Protein AF-A0A9D8BLI8-F1 (afdb_monomer_lite)

Sequence (187 aa):
MSRIFLVGIGPLMDGGARRVTAHAVRAWRFVSALRHAGHDVNLCTFSQNISPHDPMERMVEPRAKDGFAYENLDMRMGNVLGYLSEQCRRLSPDCVIGVGTEPSGWACRMRPTAPVWADLHGWVMAEAQIKAAHDGSDEILSHFWRHERPVLLRADKISVVSTPQRFALLGELGTAGRLNRHNVGYD

pLDDT: mean 90.89, std 11.57, range [46.03, 98.81]

Secondary structure (DSSP, 8-state):
--EEEEEEE---S-SS-S---HHHHHHHHHHHHHHHTT-EEEEEEEESSS-TT-TT--SEEEEEETTEEEEEEETT-TTHHHHHHHHHHHH--SEEEEESHHHHHHHHHT--SS-EEEEE-S-HHHHHHHHHHHHT-THHHHHHHHHHHHHHHH-SEEEESSHHHHHHHHHHHHHTT---TTSTT--

Foldseek 3Di:
DWEEEEEWADDAPAVPDPDDDPGNVQSVVVVVVCVVVPYHYAYEHEYADPDPPPPPPDQWDWGDDPNDIYIYGYPPPPPPLVVVLVVCVVSVTLEYEYGAQQSLLSSLVSVRPHAYEYEHEDDVQVVLVVVCVVVVHNPSNVVSCSRNVSNLVGHPHYHYDDPVVVVVSVVVNVVNVNDDPVQPPPD

Structure (mmCIF, N/CA/C/O backbone):
data_AF-A0A9D8BLI8-F1
#
_entry.id   AF-A0A9D8BLI8-F1
#
loop_
_atom_site.group_PDB
_atom_site.id
_atom_site.type_symbol
_atom_site.label_atom_id
_atom_site.label_alt_id
_atom_site.label_comp_id
_atom_site.label_asym_id
_atom_site.label_entity_id
_atom_site.label_seq_id
_atom_site.pdbx_PDB_ins_code
_atom_site.Cartn_x
_atom_site.Cartn_y
_atom_site.Cartn_z
_atom_site.occupancy
_atom_site.B_iso_or_equiv
_atom_site.auth_seq_id
_atom_site.auth_comp_id
_atom_site.auth_asym_id
_atom_site.auth_atom_id
_atom_site.pdbx_PDB_model_num
ATOM 1 N N . MET A 1 1 ? -19.039 -0.039 10.278 1.00 91.12 1 MET A N 1
ATOM 2 C CA . MET A 1 1 ? -17.851 0.741 10.682 1.00 91.12 1 MET A CA 1
ATOM 3 C C . MET A 1 1 ? -16.723 -0.242 10.935 1.00 91.12 1 MET A C 1
ATOM 5 O O . MET A 1 1 ? -16.961 -1.205 11.651 1.00 91.12 1 MET A O 1
ATOM 9 N N . SER A 1 2 ? -15.556 -0.035 10.325 1.00 97.81 2 SER A N 1
ATOM 10 C CA . SER A 1 2 ? -14.386 -0.927 10.456 1.00 97.81 2 SER A CA 1
ATOM 11 C C . SER A 1 2 ? -13.161 -0.109 10.842 1.00 97.81 2 SER A C 1
ATOM 13 O O . SER A 1 2 ? -13.065 1.047 10.427 1.00 97.81 2 SER A O 1
ATOM 15 N N . ARG A 1 3 ? -12.244 -0.708 11.601 1.00 98.44 3 ARG A N 1
ATOM 16 C CA . ARG A 1 3 ? -10.952 -0.134 11.988 1.00 98.44 3 ARG A CA 1
ATOM 17 C C . ARG A 1 3 ? -9.902 -0.493 10.950 1.00 98.44 3 ARG A C 1
ATOM 19 O O . ARG A 1 3 ? -9.656 -1.668 10.686 1.00 98.44 3 ARG A O 1
ATOM 26 N N . ILE A 1 4 ? -9.277 0.514 10.368 1.00 98.69 4 ILE A N 1
ATOM 27 C CA . ILE A 1 4 ? -8.331 0.363 9.271 1.00 98.69 4 ILE A CA 1
ATOM 28 C C . ILE A 1 4 ? -6.985 0.905 9.717 1.00 98.69 4 ILE A C 1
ATOM 30 O O . ILE A 1 4 ? -6.883 2.056 10.142 1.00 98.69 4 ILE A O 1
ATOM 34 N N . PHE A 1 5 ? -5.947 0.084 9.580 1.00 98.75 5 PHE A N 1
ATOM 35 C CA . PHE A 1 5 ? -4.575 0.543 9.734 1.00 98.75 5 PHE A CA 1
ATOM 36 C C . PHE A 1 5 ? -3.953 0.770 8.357 1.00 98.75 5 PHE A C 1
ATOM 38 O O . PHE A 1 5 ? -3.761 -0.176 7.596 1.00 98.75 5 PHE A O 1
ATOM 45 N N . LEU A 1 6 ? -3.671 2.027 8.023 1.00 98.62 6 LEU A N 1
ATOM 46 C CA . LEU A 1 6 ? -3.109 2.427 6.742 1.00 98.62 6 LEU A CA 1
ATOM 47 C C . LEU A 1 6 ? -1.628 2.784 6.887 1.00 98.62 6 LEU A C 1
ATOM 49 O O . LEU A 1 6 ? -1.235 3.560 7.756 1.00 98.62 6 LEU A O 1
ATOM 53 N N . VAL A 1 7 ? -0.817 2.235 5.991 1.00 98.06 7 VAL A N 1
ATOM 54 C CA . VAL A 1 7 ? 0.623 2.460 5.885 1.00 98.06 7 VAL A CA 1
ATOM 55 C C . VAL A 1 7 ? 0.884 3.091 4.517 1.00 98.06 7 VAL A C 1
ATOM 57 O O . VAL A 1 7 ? 0.526 2.510 3.492 1.00 98.06 7 VAL A O 1
ATOM 60 N N . GLY A 1 8 ? 1.482 4.281 4.468 1.00 95.75 8 GLY A N 1
ATOM 61 C CA . GLY A 1 8 ? 1.689 5.015 3.211 1.00 95.75 8 GLY A CA 1
ATOM 62 C C . GLY A 1 8 ? 2.960 5.859 3.189 1.00 95.75 8 GLY A C 1
ATOM 63 O O . GLY A 1 8 ? 3.733 5.864 4.137 1.00 95.75 8 GLY A O 1
ATOM 64 N N . ILE A 1 9 ? 3.188 6.601 2.109 1.00 91.62 9 ILE A N 1
ATOM 65 C CA . ILE A 1 9 ? 4.279 7.587 2.031 1.00 91.62 9 ILE A CA 1
ATOM 66 C C . ILE A 1 9 ? 3.750 8.967 2.423 1.00 91.62 9 ILE A C 1
ATOM 68 O O . ILE A 1 9 ? 2.599 9.299 2.148 1.00 91.62 9 ILE A O 1
ATOM 72 N N . GLY A 1 10 ? 4.593 9.768 3.065 1.00 86.56 10 GLY A N 1
ATOM 73 C CA . GLY A 1 10 ? 4.288 11.117 3.516 1.00 86.56 10 GLY A CA 1
ATOM 74 C C . GLY A 1 10 ? 5.520 12.035 3.507 1.00 86.56 10 GLY A C 1
ATOM 75 O O . GLY A 1 10 ? 6.502 11.733 2.823 1.00 86.56 10 GLY A O 1
ATOM 76 N N . PRO A 1 11 ? 5.470 13.161 4.246 1.00 81.44 11 PRO A N 1
ATOM 77 C CA . PRO A 1 11 ? 4.271 13.666 4.914 1.00 81.44 11 PRO A CA 1
ATOM 78 C C . PRO A 1 11 ? 3.162 13.985 3.899 1.00 81.44 11 PRO A C 1
ATOM 80 O O . PRO A 1 11 ? 3.402 14.128 2.696 1.00 81.44 11 PRO A O 1
ATOM 83 N N . LEU A 1 12 ? 1.923 14.064 4.378 1.00 85.06 12 LEU A N 1
ATOM 84 C CA . LEU A 1 12 ? 0.800 14.542 3.572 1.00 85.06 12 LEU A CA 1
ATOM 85 C C . LEU A 1 12 ? 0.959 16.046 3.276 1.00 85.06 12 LEU A C 1
ATOM 87 O O . LEU A 1 12 ? 1.830 16.696 3.836 1.00 85.06 12 LEU A O 1
ATOM 91 N N . MET A 1 13 ? 0.117 16.627 2.408 1.00 73.62 13 MET A N 1
ATOM 92 C CA . MET A 1 13 ? 0.107 18.083 2.135 1.00 73.62 13 MET A CA 1
ATOM 93 C C . MET A 1 13 ? -0.394 18.894 3.343 1.00 73.62 13 MET A C 1
ATOM 95 O O . MET A 1 13 ? -1.485 19.459 3.307 1.00 73.62 13 MET A O 1
ATOM 99 N N . ASP A 1 14 ? 0.353 18.898 4.435 1.00 69.56 14 ASP A N 1
ATOM 100 C CA . ASP A 1 14 ? -0.086 19.354 5.748 1.00 69.56 14 ASP A CA 1
ATOM 101 C C . ASP A 1 14 ? 0.584 20.656 6.181 1.00 69.56 14 ASP A C 1
ATOM 103 O O . ASP A 1 14 ? 1.102 20.761 7.283 1.00 69.56 14 ASP A O 1
ATOM 107 N N . GLY A 1 15 ? 0.613 21.661 5.302 1.00 62.22 15 GLY A N 1
ATOM 108 C CA . GLY A 1 15 ? 1.138 23.007 5.586 1.00 62.22 15 GLY A CA 1
ATOM 109 C C . GLY A 1 15 ? 2.654 23.095 5.846 1.00 62.22 15 GLY A C 1
ATOM 110 O O . GLY A 1 15 ? 3.268 24.091 5.480 1.00 62.22 15 GLY A O 1
ATOM 111 N N . GLY A 1 16 ? 3.275 22.056 6.412 1.00 66.50 16 GLY A N 1
ATOM 112 C CA . GLY A 1 16 ? 4.704 21.934 6.694 1.00 66.50 16 GLY A CA 1
ATOM 113 C C . GLY A 1 16 ? 5.461 21.027 5.719 1.00 66.50 16 GLY A C 1
ATOM 114 O O . GLY A 1 16 ? 6.686 20.921 5.805 1.00 66.50 16 GLY A O 1
ATOM 115 N N . ALA A 1 17 ? 4.774 20.359 4.788 1.00 68.25 17 ALA A N 1
ATOM 116 C CA . ALA A 1 17 ? 5.409 19.539 3.760 1.00 68.25 17 ALA A CA 1
ATOM 117 C C . ALA A 1 17 ? 6.107 20.402 2.692 1.00 68.25 17 ALA A C 1
ATOM 119 O O . ALA A 1 17 ? 5.466 21.157 1.965 1.00 68.25 17 ALA A O 1
ATOM 120 N N . ARG A 1 18 ? 7.433 20.257 2.552 1.00 65.56 18 ARG A N 1
ATOM 121 C CA . ARG A 1 18 ? 8.225 20.957 1.516 1.00 65.56 18 ARG A CA 1
ATOM 122 C C . ARG A 1 18 ? 8.142 20.306 0.136 1.00 65.56 18 ARG A C 1
ATOM 124 O O . ARG A 1 18 ? 8.333 20.972 -0.877 1.00 65.56 18 ARG A O 1
ATOM 131 N N . ARG A 1 19 ? 7.909 18.994 0.094 1.00 68.62 19 ARG A N 1
ATOM 132 C CA . ARG A 1 19 ? 7.714 18.214 -1.129 1.00 68.62 19 ARG A CA 1
ATOM 133 C C . ARG A 1 19 ? 6.582 17.239 -0.899 1.00 68.62 19 ARG A C 1
ATOM 135 O O . ARG A 1 19 ? 6.552 16.547 0.111 1.00 68.62 19 ARG A O 1
ATOM 142 N N . VAL A 1 20 ? 5.686 17.187 -1.868 1.00 74.19 20 VAL A N 1
ATOM 143 C CA . VAL A 1 20 ? 4.562 16.265 -1.877 1.00 74.19 20 VAL A CA 1
ATOM 144 C C . VAL A 1 20 ? 4.775 15.338 -3.056 1.00 74.19 20 VAL A C 1
ATOM 146 O O . VAL A 1 20 ? 4.922 15.790 -4.190 1.00 74.19 20 VAL A O 1
ATOM 149 N N . THR A 1 21 ? 4.815 14.041 -2.785 1.00 84.50 21 THR A N 1
ATOM 150 C CA . THR A 1 21 ? 4.948 13.022 -3.825 1.00 84.50 21 THR A CA 1
ATOM 151 C C . THR A 1 21 ? 3.571 12.547 -4.280 1.00 84.50 21 THR A C 1
ATOM 153 O O . THR A 1 21 ? 2.585 12.640 -3.542 1.00 84.50 21 THR A O 1
ATOM 156 N N . ALA A 1 22 ? 3.495 11.973 -5.483 1.00 87.50 22 ALA A N 1
ATOM 157 C CA . ALA A 1 22 ? 2.284 11.287 -5.934 1.00 87.50 22 ALA A CA 1
ATOM 158 C C . ALA A 1 22 ? 1.851 10.189 -4.940 1.00 87.50 22 ALA A C 1
ATOM 160 O O . ALA A 1 22 ? 0.656 10.008 -4.709 1.00 87.50 22 ALA A O 1
ATOM 161 N N . HIS A 1 23 ? 2.817 9.535 -4.282 1.00 89.88 23 HIS A N 1
ATOM 162 C CA . HIS A 1 23 ? 2.572 8.545 -3.234 1.00 89.88 23 HIS A CA 1
ATOM 163 C C . HIS A 1 23 ? 1.831 9.138 -2.024 1.00 89.88 23 HIS A C 1
ATOM 165 O O . HIS A 1 23 ? 0.844 8.561 -1.566 1.00 89.88 23 HIS A O 1
ATOM 171 N N . ALA A 1 24 ? 2.240 10.321 -1.551 1.00 90.69 24 ALA A N 1
ATOM 172 C CA . ALA A 1 24 ? 1.565 11.012 -0.450 1.00 90.69 24 ALA A CA 1
ATOM 173 C C . ALA A 1 24 ? 0.140 11.452 -0.820 1.00 90.69 24 ALA A C 1
ATOM 175 O O . ALA A 1 24 ? -0.795 11.313 -0.027 1.00 90.69 24 ALA A O 1
ATOM 176 N N . VAL A 1 25 ? -0.063 11.923 -2.057 1.00 91.56 25 VAL A N 1
ATOM 177 C CA . VAL A 1 25 ? -1.407 12.246 -2.563 1.00 91.56 25 VAL A CA 1
ATOM 178 C C . VAL A 1 25 ? -2.280 10.992 -2.627 1.00 91.56 25 VAL A C 1
ATOM 180 O O . VA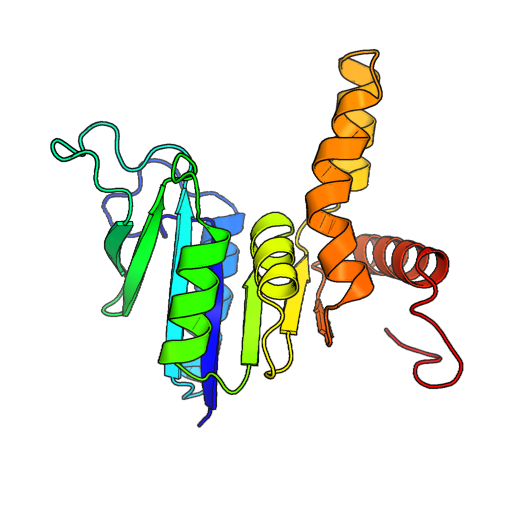L A 1 25 ? -3.434 11.034 -2.200 1.00 91.56 25 VAL A O 1
ATOM 183 N N . ARG A 1 26 ? -1.746 9.868 -3.122 1.00 93.94 26 ARG A N 1
ATOM 184 C CA . ARG A 1 26 ? -2.469 8.592 -3.200 1.00 93.94 26 ARG A CA 1
ATOM 185 C C . ARG A 1 26 ? -2.880 8.097 -1.813 1.00 93.94 26 ARG A C 1
ATOM 187 O O . ARG A 1 26 ? -4.048 7.760 -1.631 1.00 93.94 26 ARG A O 1
ATOM 194 N N . ALA A 1 27 ? -1.978 8.140 -0.830 1.00 95.00 27 ALA A N 1
ATOM 195 C CA . ALA A 1 27 ? -2.288 7.784 0.556 1.00 95.00 27 ALA A CA 1
ATOM 196 C C . ALA A 1 27 ? -3.418 8.655 1.127 1.00 95.00 27 ALA A C 1
ATOM 198 O O . ALA A 1 27 ? -4.381 8.133 1.691 1.00 95.00 27 ALA A O 1
ATOM 199 N N . TRP A 1 28 ? -3.375 9.973 0.891 1.00 95.00 28 TRP A N 1
ATOM 200 C CA . TRP A 1 28 ? -4.454 10.865 1.320 1.00 95.00 28 TRP A CA 1
ATOM 201 C C . TRP A 1 28 ? -5.803 10.544 0.668 1.00 95.00 28 TRP A C 1
ATOM 203 O O . TRP A 1 28 ? -6.839 10.649 1.322 1.00 95.00 28 TRP A O 1
ATOM 213 N N . ARG A 1 29 ? -5.821 10.130 -0.606 1.00 95.12 29 ARG A N 1
ATOM 214 C CA . ARG A 1 29 ? -7.069 9.746 -1.285 1.00 95.12 29 ARG A CA 1
ATOM 215 C C . ARG A 1 29 ? -7.730 8.537 -0.630 1.00 95.12 29 ARG A C 1
ATOM 217 O O . ARG A 1 29 ? -8.944 8.569 -0.449 1.00 95.12 29 ARG A O 1
ATOM 224 N N . PHE A 1 30 ? -6.953 7.535 -0.215 1.00 97.12 30 PHE A N 1
ATOM 225 C CA . PHE A 1 30 ? -7.481 6.411 0.562 1.00 97.12 30 PHE A CA 1
ATOM 226 C C . PHE A 1 30 ? -8.046 6.868 1.905 1.00 97.12 30 PHE A C 1
ATOM 228 O O . PHE A 1 30 ? -9.199 6.577 2.208 1.00 97.12 30 PHE A O 1
ATOM 235 N N . VAL A 1 31 ? -7.272 7.631 2.683 1.00 97.12 31 VAL A N 1
ATOM 236 C CA . VAL A 1 31 ? -7.720 8.137 3.991 1.00 97.12 31 VAL A CA 1
ATOM 237 C C . VAL A 1 31 ? -9.014 8.936 3.858 1.00 97.12 31 VAL A C 1
ATOM 239 O O . VAL A 1 31 ? -9.975 8.682 4.579 1.00 97.12 31 VAL A O 1
ATOM 242 N N . SER A 1 32 ? -9.066 9.871 2.909 1.00 96.38 32 SER A N 1
ATOM 243 C CA . SER A 1 32 ? -10.239 10.711 2.673 1.00 96.38 32 SER A CA 1
ATOM 244 C C . SER A 1 32 ? -11.470 9.884 2.292 1.00 96.38 32 SER A C 1
ATOM 246 O O . SER A 1 32 ? -12.533 10.105 2.869 1.00 96.38 32 SER A O 1
ATOM 248 N N . ALA A 1 33 ? -11.332 8.917 1.379 1.00 97.56 33 ALA A N 1
ATOM 249 C CA . AL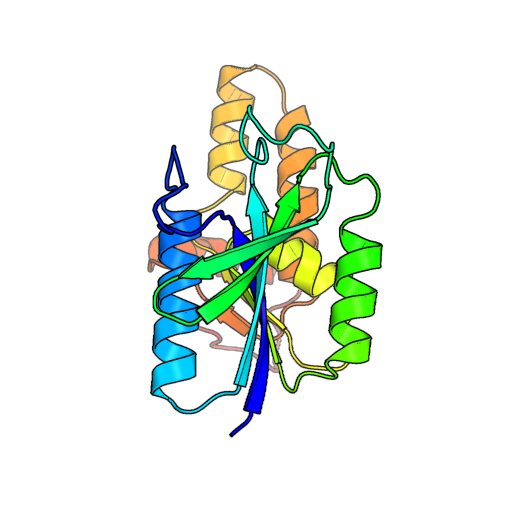A A 1 33 ? -12.443 8.067 0.954 1.00 97.56 33 ALA A CA 1
ATOM 250 C C . ALA A 1 33 ? -12.953 7.165 2.090 1.00 97.56 33 ALA A C 1
ATOM 252 O O . ALA A 1 33 ? -14.157 7.089 2.326 1.00 97.56 33 ALA A O 1
ATOM 253 N N . LEU A 1 34 ? -12.047 6.526 2.834 1.00 98.00 34 LEU A N 1
ATOM 254 C CA . LEU A 1 34 ? -12.397 5.619 3.929 1.00 98.00 34 LEU A CA 1
ATOM 255 C C . LEU A 1 34 ? -13.065 6.354 5.095 1.00 98.00 34 LEU A C 1
ATOM 257 O O . LEU A 1 34 ? -14.062 5.876 5.634 1.00 98.00 34 LEU A O 1
ATOM 261 N N . ARG A 1 35 ? -12.567 7.545 5.448 1.00 97.00 35 ARG A N 1
ATOM 262 C CA . ARG A 1 35 ? -13.206 8.389 6.466 1.00 97.00 35 ARG A CA 1
ATOM 263 C C . ARG A 1 35 ? -14.585 8.861 6.022 1.00 97.00 35 ARG A C 1
ATOM 265 O O . ARG A 1 35 ? -15.514 8.832 6.820 1.00 97.00 35 ARG A O 1
ATOM 272 N N . HIS A 1 36 ? -14.737 9.259 4.757 1.00 97.31 36 HIS A N 1
ATOM 273 C CA . HIS A 1 36 ? -16.037 9.663 4.216 1.00 97.31 36 HIS A CA 1
ATOM 274 C C . HIS A 1 36 ? -17.055 8.511 4.227 1.00 97.31 36 HIS A C 1
ATOM 276 O O . HIS A 1 36 ? -18.232 8.736 4.485 1.00 97.31 36 HIS A O 1
ATOM 282 N N . ALA A 1 37 ? -16.595 7.273 4.033 1.00 98.00 37 ALA A N 1
ATOM 283 C CA . ALA A 1 37 ? -17.410 6.066 4.165 1.00 98.00 37 ALA A CA 1
ATOM 284 C C . ALA A 1 37 ? -17.690 5.644 5.629 1.00 98.00 37 ALA A C 1
ATOM 286 O O . ALA A 1 37 ? -18.356 4.636 5.859 1.00 98.00 37 ALA A O 1
ATOM 287 N N . GLY A 1 38 ? -17.207 6.394 6.628 1.00 97.88 38 GLY A N 1
ATOM 288 C CA . GLY A 1 38 ? -17.477 6.140 8.046 1.00 97.88 38 GLY A CA 1
ATOM 289 C C . GLY A 1 38 ? -16.602 5.055 8.683 1.00 97.88 38 GLY A C 1
ATOM 290 O O . GLY A 1 38 ? -17.021 4.431 9.659 1.00 97.88 38 GLY A O 1
ATOM 291 N N . HIS A 1 39 ? -15.412 4.790 8.137 1.00 98.44 39 HIS A N 1
ATOM 292 C CA . HIS A 1 39 ? -14.420 3.921 8.776 1.00 98.44 39 HIS A CA 1
ATOM 293 C C . HIS A 1 39 ? -13.539 4.696 9.763 1.00 98.44 39 HIS A C 1
ATOM 295 O O . HIS A 1 39 ? -13.265 5.883 9.576 1.00 98.44 39 HIS A O 1
ATOM 301 N N . ASP A 1 40 ? -13.059 3.992 10.786 1.00 98.12 40 ASP A N 1
ATOM 302 C CA . ASP A 1 40 ? -12.034 4.491 11.699 1.00 98.12 40 ASP A CA 1
ATOM 303 C C . ASP A 1 40 ? -10.656 4.194 11.096 1.00 98.12 40 ASP A C 1
ATOM 305 O O . ASP A 1 40 ? -10.330 3.036 10.831 1.00 98.12 40 ASP A O 1
ATOM 309 N N . VAL A 1 41 ? -9.867 5.230 10.813 1.00 98.38 41 VAL A N 1
ATOM 310 C CA . VAL A 1 41 ? -8.615 5.116 10.054 1.00 98.38 41 VAL A CA 1
ATOM 311 C C . VAL A 1 41 ? -7.457 5.603 10.908 1.00 98.38 41 VAL A C 1
ATOM 313 O O . VAL A 1 41 ? -7.420 6.763 11.302 1.00 98.38 41 VAL A O 1
ATOM 316 N N . ASN A 1 42 ? -6.471 4.735 11.110 1.00 98.25 42 ASN A N 1
ATOM 317 C CA . ASN A 1 42 ? -5.181 5.083 11.693 1.00 98.25 42 ASN A CA 1
ATOM 318 C C . ASN A 1 42 ? -4.131 5.086 10.584 1.00 98.25 42 ASN A C 1
ATOM 320 O O . ASN A 1 42 ? -4.087 4.152 9.785 1.00 98.25 42 ASN A O 1
ATOM 324 N N . LEU A 1 43 ? -3.301 6.127 10.522 1.00 97.75 43 LEU A N 1
ATOM 325 C CA . LEU A 1 43 ? -2.309 6.308 9.464 1.00 97.75 43 LEU A CA 1
ATOM 326 C C . LEU A 1 43 ? -0.899 6.423 10.046 1.00 97.75 43 LEU A C 1
ATOM 328 O O . LEU A 1 43 ? -0.633 7.326 10.840 1.00 97.75 43 LEU A O 1
ATOM 332 N N . CYS A 1 44 ? 0.006 5.587 9.541 1.00 96.38 44 CYS A N 1
ATOM 333 C CA . CYS A 1 44 ? 1.444 5.825 9.605 1.00 96.38 44 CYS A CA 1
ATOM 334 C C . CYS A 1 44 ? 1.967 6.135 8.196 1.00 96.38 44 CYS A C 1
ATOM 336 O O . CYS A 1 44 ? 1.788 5.337 7.268 1.00 96.38 44 CYS A O 1
ATOM 338 N N . THR A 1 45 ? 2.632 7.274 8.026 1.00 93.81 45 THR A N 1
ATOM 339 C CA . THR A 1 45 ? 3.357 7.608 6.796 1.00 93.81 45 THR A CA 1
ATOM 340 C C . THR A 1 45 ? 4.862 7.524 6.974 1.00 93.81 45 THR A C 1
ATOM 342 O O . THR A 1 45 ? 5.358 7.566 8.093 1.00 93.81 45 THR A O 1
ATOM 345 N N . PHE A 1 46 ? 5.590 7.457 5.861 1.00 89.19 46 PHE A N 1
ATOM 346 C CA . PHE A 1 46 ? 7.052 7.465 5.835 1.00 89.19 46 PHE A CA 1
ATOM 347 C C . PHE A 1 46 ? 7.571 8.536 4.896 1.00 89.19 46 PHE A C 1
ATOM 349 O O . PHE A 1 46 ? 7.061 8.677 3.784 1.00 89.19 46 PHE A O 1
ATOM 356 N N . SER A 1 47 ? 8.608 9.253 5.314 1.00 83.12 47 SER A N 1
ATOM 357 C CA . SER A 1 47 ? 9.226 10.299 4.504 1.00 83.12 47 SER A CA 1
ATOM 358 C C . SER A 1 47 ? 10.745 10.215 4.524 1.00 83.12 47 SER A C 1
ATOM 360 O O . SER A 1 47 ? 11.342 9.998 5.581 1.00 83.12 47 SER A O 1
ATOM 362 N N . GLN A 1 48 ? 11.375 10.472 3.376 1.00 65.56 48 GLN A N 1
ATOM 363 C CA . GLN A 1 48 ? 12.799 10.795 3.339 1.00 65.56 48 GLN A CA 1
ATOM 364 C C . GLN A 1 48 ? 12.993 12.200 3.906 1.00 65.56 48 GLN A C 1
ATOM 366 O O . GLN A 1 48 ? 12.468 13.164 3.349 1.00 65.56 48 GLN A O 1
ATOM 371 N N . ASN A 1 49 ? 13.758 12.291 4.996 1.00 55.44 49 ASN A N 1
ATOM 372 C CA . ASN A 1 49 ? 13.953 13.489 5.808 1.00 55.44 49 ASN A CA 1
ATOM 373 C C . ASN A 1 49 ? 12.640 13.977 6.439 1.00 55.44 49 ASN A C 1
ATOM 375 O O . ASN A 1 49 ? 11.943 14.824 5.871 1.00 55.44 49 ASN A O 1
ATOM 379 N N . ILE A 1 50 ? 12.347 13.512 7.663 1.00 56.28 50 ILE A N 1
ATOM 380 C CA . ILE A 1 50 ? 11.588 14.361 8.592 1.00 56.28 50 ILE A CA 1
ATOM 381 C C . ILE A 1 50 ? 12.290 15.720 8.565 1.00 56.28 50 ILE A C 1
ATOM 383 O O . ILE A 1 50 ? 13.515 15.758 8.615 1.00 56.28 50 ILE A O 1
ATOM 387 N N . SER A 1 51 ? 11.520 16.783 8.322 1.00 47.06 51 SER A N 1
ATOM 388 C CA . SER A 1 51 ? 11.947 18.175 8.119 1.00 47.06 51 SER A CA 1
ATOM 389 C C . SER A 1 51 ? 13.409 18.484 8.513 1.00 47.06 51 SER A C 1
ATOM 391 O O . SER A 1 51 ? 13.791 18.197 9.645 1.00 47.06 51 SER A O 1
ATOM 393 N N . PRO A 1 52 ? 14.218 19.183 7.686 1.00 46.44 52 PRO A N 1
ATOM 394 C CA . PRO A 1 52 ? 15.599 19.560 8.041 1.00 46.44 52 PRO A CA 1
ATOM 395 C C . PRO A 1 52 ? 15.725 20.448 9.300 1.00 46.44 52 PRO A C 1
ATOM 397 O O . PRO A 1 52 ? 16.829 20.826 9.676 1.00 46.44 52 PRO A O 1
ATOM 400 N N . HIS A 1 53 ? 14.603 20.793 9.936 1.00 46.41 53 HIS A N 1
ATOM 401 C CA . HIS A 1 53 ? 14.517 21.508 11.201 1.00 46.41 53 HIS A CA 1
ATOM 402 C C . HIS A 1 53 ? 13.917 20.687 12.342 1.00 46.41 53 HIS A C 1
ATOM 404 O O . HIS A 1 53 ? 13.466 21.311 13.292 1.00 46.41 53 HIS A O 1
ATOM 410 N N . ASP A 1 54 ? 13.874 19.350 12.298 1.00 51.41 54 ASP A N 1
ATOM 411 C CA . ASP A 1 54 ? 13.600 18.615 13.536 1.00 51.41 54 ASP A CA 1
ATOM 412 C C . ASP A 1 54 ? 14.810 18.763 14.478 1.00 51.41 54 ASP A C 1
ATOM 414 O O . ASP A 1 54 ? 15.836 18.115 14.256 1.00 51.41 54 ASP A O 1
ATOM 418 N N . PRO A 1 55 ? 14.740 19.616 15.518 1.00 46.03 55 PRO A N 1
ATOM 419 C CA . PRO A 1 55 ? 15.857 19.850 16.423 1.00 46.03 55 PRO A CA 1
ATOM 420 C C . PRO A 1 55 ? 16.035 18.672 17.393 1.00 46.03 55 PRO A C 1
ATOM 422 O O . PRO A 1 55 ? 16.932 18.707 18.229 1.00 46.03 55 PRO A O 1
ATOM 425 N N . MET A 1 56 ? 15.143 17.672 17.339 1.00 53.06 56 MET A N 1
ATOM 426 C CA . MET A 1 56 ? 14.991 16.635 18.353 1.00 53.06 56 MET A CA 1
ATOM 427 C C . MET A 1 56 ? 15.264 15.210 17.855 1.00 53.06 56 MET A C 1
ATOM 429 O O . MET A 1 56 ? 15.051 14.281 18.631 1.00 53.06 56 MET A O 1
ATOM 433 N N . GLU A 1 57 ? 15.705 15.016 16.605 1.00 62.06 57 GLU A N 1
ATOM 434 C CA . GLU A 1 57 ? 15.948 13.681 16.019 1.00 62.06 57 GLU A CA 1
ATOM 435 C C . GLU A 1 57 ? 14.770 12.703 16.222 1.00 62.06 57 GLU A C 1
ATOM 437 O O . GLU A 1 57 ? 14.956 11.495 16.408 1.00 62.06 57 GLU A O 1
ATOM 442 N N . ARG A 1 58 ? 13.525 13.197 16.231 1.00 68.88 58 ARG A N 1
ATOM 443 C CA . ARG A 1 58 ? 12.371 12.348 16.518 1.00 68.88 58 ARG A CA 1
ATOM 444 C C . ARG A 1 58 ? 12.149 11.426 15.334 1.00 68.88 58 ARG A C 1
ATOM 446 O O . ARG A 1 58 ? 11.873 11.865 14.231 1.00 68.88 58 ARG A O 1
ATOM 453 N N . MET A 1 59 ? 12.209 10.121 15.572 1.00 82.25 59 MET A N 1
ATOM 454 C CA . MET A 1 59 ? 11.941 9.118 14.533 1.00 82.25 59 MET A CA 1
ATOM 455 C C . MET A 1 59 ? 10.445 8.966 14.213 1.00 82.25 59 MET A C 1
ATOM 457 O O . MET A 1 59 ? 10.096 8.364 13.199 1.00 82.25 59 MET A O 1
ATOM 461 N N . VAL A 1 60 ? 9.574 9.506 15.073 1.00 87.56 60 VAL A N 1
ATOM 462 C CA . VAL A 1 60 ? 8.118 9.560 14.902 1.00 87.56 60 VAL A CA 1
ATOM 463 C C . VAL A 1 60 ? 7.651 10.984 15.179 1.00 87.56 60 VAL A C 1
ATOM 465 O O . VAL A 1 60 ? 7.839 11.506 16.279 1.00 87.56 60 VAL A O 1
ATOM 468 N N . GLU A 1 61 ? 7.015 11.598 14.193 1.00 86.88 61 GLU A N 1
ATOM 469 C CA . GLU A 1 61 ? 6.486 12.953 14.262 1.00 86.88 61 GLU A CA 1
ATOM 470 C C . GLU A 1 61 ? 4.952 12.919 14.163 1.00 86.88 61 GLU A C 1
ATOM 472 O O . GLU A 1 61 ? 4.410 12.512 13.130 1.00 86.88 61 GLU A O 1
ATOM 477 N N . PRO A 1 62 ? 4.221 13.352 15.204 1.00 89.50 62 PRO A N 1
ATOM 478 C CA . PRO A 1 62 ? 2.783 13.560 15.109 1.00 89.50 62 PRO A CA 1
ATOM 479 C C . PRO A 1 62 ? 2.478 14.696 14.132 1.00 89.50 62 PRO A C 1
ATOM 481 O O . PRO A 1 62 ? 3.044 15.785 14.238 1.00 89.50 62 PRO A O 1
ATOM 484 N N . ARG A 1 63 ? 1.554 14.463 13.204 1.00 89.31 63 ARG A N 1
ATOM 485 C CA . ARG A 1 63 ? 1.133 15.428 12.188 1.00 89.31 63 ARG A CA 1
ATOM 486 C C . ARG A 1 63 ? -0.385 15.479 12.071 1.00 89.31 63 ARG A C 1
ATOM 488 O O . ARG A 1 63 ? -1.089 14.593 12.554 1.00 89.31 63 ARG A O 1
ATOM 495 N N . ALA A 1 64 ? -0.902 16.529 11.434 1.00 90.81 64 ALA A N 1
ATOM 496 C CA . ALA A 1 64 ? -2.333 16.671 11.206 1.00 90.81 64 ALA A CA 1
ATOM 497 C C . ALA A 1 64 ? -2.644 17.326 9.858 1.00 90.81 64 ALA A C 1
ATOM 499 O O . ALA A 1 64 ? -2.041 18.332 9.499 1.00 90.81 64 ALA A O 1
ATOM 500 N N . LYS A 1 65 ? -3.635 16.792 9.138 1.00 89.81 65 LYS A N 1
ATOM 501 C CA . LYS A 1 65 ? -4.156 17.372 7.892 1.00 89.81 65 LYS A CA 1
ATOM 502 C C . LYS A 1 65 ? -5.678 17.372 7.910 1.00 89.81 65 LYS A C 1
ATOM 504 O O . LYS A 1 65 ? -6.276 16.325 8.114 1.00 89.81 65 LYS A O 1
ATOM 509 N N . ASP A 1 66 ? -6.314 18.518 7.674 1.00 89.69 66 ASP A N 1
ATOM 510 C CA . ASP A 1 66 ? -7.783 18.651 7.648 1.00 89.69 66 ASP A CA 1
ATOM 511 C C . ASP A 1 66 ? -8.459 18.029 8.893 1.00 89.69 66 ASP A C 1
ATOM 513 O O . ASP A 1 66 ? -9.412 17.251 8.801 1.00 89.69 66 ASP A O 1
ATOM 517 N N . GLY A 1 67 ? -7.892 18.300 10.077 1.00 89.06 67 GLY A N 1
ATOM 518 C CA . GLY A 1 67 ? -8.356 17.745 11.356 1.00 89.06 67 GLY A CA 1
ATOM 519 C C . GLY A 1 67 ? -8.106 16.240 11.545 1.00 89.06 67 GLY A C 1
ATOM 520 O O . GLY A 1 67 ? -8.587 15.664 12.516 1.00 89.06 67 GLY A O 1
ATOM 521 N N . PHE A 1 68 ? -7.379 15.584 10.637 1.00 93.69 68 PHE A N 1
ATOM 522 C CA . PHE A 1 68 ? -6.964 14.187 10.753 1.00 93.69 68 PHE A CA 1
ATOM 523 C C . PHE A 1 68 ? -5.551 14.084 11.316 1.00 93.69 68 PHE A C 1
ATOM 525 O O . PHE A 1 68 ? -4.604 14.493 10.643 1.00 93.69 68 PHE A O 1
ATOM 532 N N . ALA A 1 69 ? -5.411 13.523 12.515 1.00 94.12 69 ALA A N 1
ATOM 533 C CA . ALA A 1 69 ? -4.112 13.233 13.109 1.00 94.12 69 ALA A CA 1
ATOM 534 C C . ALA A 1 69 ? -3.507 11.950 12.521 1.00 94.12 69 ALA A C 1
ATOM 536 O O . ALA A 1 69 ? -4.222 10.984 12.256 1.00 94.12 69 ALA A O 1
ATOM 537 N N . TYR A 1 70 ? -2.191 11.942 12.333 1.00 94.44 70 TYR A N 1
ATOM 538 C CA . TYR A 1 70 ? -1.439 10.784 11.861 1.00 94.44 70 TYR A CA 1
ATOM 539 C C . TYR A 1 70 ? 0.018 10.834 12.332 1.00 94.44 70 TYR A C 1
ATOM 541 O O . TYR A 1 70 ? 0.501 11.874 12.777 1.00 94.44 70 TYR A O 1
ATOM 549 N N . GLU A 1 71 ? 0.725 9.712 12.229 1.00 93.12 71 GLU A N 1
ATOM 550 C CA . GLU A 1 71 ? 2.149 9.628 12.565 1.00 93.12 71 GLU A CA 1
ATOM 551 C C . GLU A 1 71 ? 2.985 9.604 11.283 1.00 93.12 71 GLU A C 1
ATOM 553 O O . GLU A 1 71 ? 2.727 8.801 10.387 1.00 93.12 71 GLU A O 1
ATOM 558 N N . ASN A 1 72 ? 4.001 10.462 11.192 1.00 90.25 72 ASN A N 1
ATOM 559 C CA . ASN A 1 72 ? 4.991 10.436 10.121 1.00 90.25 72 ASN A CA 1
ATOM 560 C C . ASN A 1 72 ? 6.326 9.912 10.657 1.00 90.25 72 ASN A C 1
ATOM 562 O O . ASN A 1 72 ? 6.885 10.461 11.604 1.00 90.25 72 ASN A O 1
ATOM 566 N N . LEU A 1 73 ? 6.830 8.842 10.057 1.00 89.81 73 LEU A N 1
ATOM 567 C CA . LEU A 1 73 ? 8.042 8.153 10.468 1.00 89.81 73 LEU A CA 1
ATOM 568 C C . LEU A 1 73 ? 9.220 8.537 9.575 1.00 89.81 73 LEU A C 1
ATOM 570 O O . LEU A 1 73 ? 9.089 8.676 8.353 1.00 89.81 73 LEU A O 1
ATOM 574 N N . ASP A 1 74 ? 10.397 8.636 10.188 1.00 84.94 74 ASP A N 1
ATOM 575 C CA . ASP A 1 74 ? 11.643 8.808 9.450 1.00 84.94 74 ASP A CA 1
ATOM 576 C C . ASP A 1 74 ? 12.077 7.471 8.863 1.00 84.94 74 ASP A C 1
ATOM 578 O O . ASP A 1 74 ? 12.148 6.460 9.567 1.00 84.94 74 ASP A O 1
ATOM 582 N N . MET A 1 75 ? 12.451 7.466 7.588 1.00 80.44 75 MET A N 1
ATOM 583 C CA . MET A 1 75 ? 13.021 6.276 6.956 1.00 80.44 75 MET A CA 1
ATOM 584 C C . MET A 1 75 ? 14.367 5.843 7.562 1.00 80.44 75 MET A C 1
ATOM 586 O O . MET A 1 75 ? 14.766 4.696 7.382 1.00 80.44 75 MET A O 1
ATOM 590 N N . ARG A 1 76 ? 15.053 6.715 8.315 1.00 81.00 76 ARG A N 1
ATOM 591 C CA . ARG A 1 76 ? 16.259 6.380 9.094 1.00 81.00 76 ARG A CA 1
ATOM 592 C C . ARG A 1 76 ? 15.966 5.511 10.319 1.00 81.00 76 ARG A C 1
ATOM 594 O O . ARG A 1 76 ? 16.902 4.997 10.929 1.00 81.00 76 ARG A O 1
ATOM 601 N N . MET A 1 77 ? 14.699 5.322 10.694 1.00 81.25 77 MET A N 1
ATOM 602 C CA . MET A 1 77 ? 14.337 4.455 11.810 1.00 81.25 77 MET A CA 1
ATOM 603 C C . MET A 1 77 ? 14.789 3.009 11.534 1.00 81.25 77 MET A C 1
ATOM 605 O O . MET A 1 77 ? 14.233 2.310 10.692 1.00 81.25 77 MET A O 1
ATOM 609 N N . GLY A 1 78 ? 15.760 2.512 12.304 1.00 80.12 78 GLY A N 1
ATOM 610 C CA . GLY A 1 78 ? 16.328 1.172 12.096 1.00 80.12 78 GLY A CA 1
ATOM 611 C C . GLY A 1 78 ? 15.349 0.003 12.291 1.00 80.12 78 GLY A C 1
ATOM 612 O O . GLY A 1 78 ? 15.613 -1.097 11.813 1.00 80.12 78 GLY A O 1
ATOM 613 N N . ASN A 1 79 ? 14.210 0.217 12.965 1.00 88.06 79 ASN A N 1
ATOM 614 C CA . ASN A 1 79 ? 13.213 -0.824 13.252 1.00 88.06 79 ASN A CA 1
ATOM 615 C C . ASN A 1 79 ? 11.769 -0.422 12.886 1.00 88.06 79 ASN A C 1
ATOM 617 O O . ASN A 1 79 ? 10.834 -0.647 13.660 1.00 88.06 79 ASN A O 1
ATOM 621 N N . VAL A 1 80 ? 11.568 0.139 11.688 1.00 90.19 80 VAL A N 1
ATOM 622 C CA . VAL A 1 80 ? 10.226 0.470 11.158 1.00 90.19 80 VAL A CA 1
ATOM 623 C C . VAL A 1 80 ? 9.249 -0.704 11.271 1.00 90.19 80 VAL A C 1
ATOM 625 O O . VAL A 1 80 ? 8.118 -0.537 11.722 1.00 90.19 80 VAL A O 1
ATOM 628 N N . LEU A 1 81 ? 9.676 -1.912 10.888 1.00 93.62 81 LEU A N 1
ATOM 629 C CA . LEU A 1 81 ? 8.790 -3.076 10.881 1.00 93.62 81 LEU A CA 1
ATOM 630 C C . LEU A 1 81 ? 8.325 -3.460 12.292 1.00 93.62 81 LEU A C 1
ATOM 632 O O . LEU A 1 81 ? 7.156 -3.801 12.471 1.00 93.62 81 LEU A O 1
ATOM 636 N N . GLY A 1 82 ? 9.216 -3.406 13.287 1.00 95.12 82 GLY A N 1
ATOM 637 C CA . GLY A 1 82 ? 8.863 -3.680 14.678 1.00 95.12 82 GLY A CA 1
ATOM 638 C C . GLY A 1 82 ? 7.864 -2.664 15.220 1.00 95.12 82 GLY A C 1
ATOM 639 O O . GLY A 1 82 ? 6.866 -3.062 15.821 1.00 95.12 82 GLY A O 1
ATOM 640 N N . TYR A 1 83 ? 8.081 -1.379 14.925 1.00 95.12 83 TYR A N 1
ATOM 641 C CA . TYR A 1 83 ? 7.147 -0.316 15.283 1.00 95.12 83 TYR A CA 1
ATOM 642 C C . TYR A 1 83 ? 5.769 -0.545 14.652 1.00 95.12 83 TYR A C 1
ATOM 644 O O . TYR A 1 83 ? 4.781 -0.658 15.372 1.00 95.12 83 TYR A O 1
ATOM 652 N N . LEU A 1 84 ? 5.698 -0.706 13.327 1.00 96.56 84 LEU A N 1
ATOM 653 C CA . LEU A 1 84 ? 4.438 -0.947 12.620 1.00 96.56 84 LEU A CA 1
ATOM 654 C C . LEU A 1 84 ? 3.712 -2.195 13.143 1.00 96.56 84 LEU A C 1
ATOM 656 O O . LEU A 1 84 ? 2.496 -2.176 13.320 1.00 96.56 84 LEU A O 1
ATOM 660 N N . SER A 1 85 ? 4.450 -3.266 13.448 1.00 97.56 85 SER A N 1
ATOM 661 C CA . SER A 1 85 ? 3.864 -4.498 13.992 1.00 97.56 85 SER A CA 1
ATOM 662 C C . SER A 1 85 ? 3.232 -4.278 15.370 1.00 97.56 85 SER A C 1
ATOM 664 O O . SER A 1 85 ? 2.181 -4.848 15.660 1.00 97.56 85 SER A O 1
ATOM 666 N N . GLU A 1 86 ? 3.845 -3.448 16.217 1.00 97.00 86 GLU A N 1
ATOM 667 C CA . GLU A 1 86 ? 3.286 -3.070 17.519 1.00 97.00 86 GLU A CA 1
ATOM 668 C C . GLU A 1 86 ? 2.040 -2.193 17.369 1.00 97.00 86 GLU A C 1
ATOM 670 O O . GLU A 1 86 ? 1.023 -2.454 18.010 1.00 97.00 86 GLU A O 1
ATOM 675 N N . GLN A 1 87 ? 2.079 -1.215 16.458 1.00 96.88 87 GLN A N 1
ATOM 676 C CA . GLN A 1 87 ? 0.915 -0.399 16.103 1.00 96.88 87 GLN A CA 1
ATOM 677 C C . GLN A 1 87 ? -0.248 -1.282 15.642 1.00 96.88 87 GLN A C 1
ATOM 679 O O . GLN A 1 87 ? -1.355 -1.183 16.164 1.00 96.88 87 GLN A O 1
ATOM 684 N N . CYS A 1 88 ? 0.018 -2.216 14.727 1.00 98.19 88 CYS A N 1
ATOM 685 C CA . CYS A 1 88 ? -0.986 -3.138 14.216 1.00 98.19 88 CYS A CA 1
ATOM 686 C C . CYS A 1 88 ? -1.599 -4.003 15.328 1.00 98.19 88 CYS A C 1
ATOM 688 O O . CYS A 1 88 ? -2.815 -4.184 15.353 1.00 98.19 88 CYS A O 1
ATOM 690 N N . ARG A 1 89 ? -0.794 -4.523 16.266 1.00 97.88 89 ARG A N 1
ATOM 691 C CA . ARG A 1 89 ? -1.309 -5.291 17.414 1.00 97.88 89 ARG A CA 1
ATOM 692 C C . ARG A 1 89 ? -2.180 -4.437 18.327 1.00 97.88 89 ARG A C 1
ATOM 694 O O . ARG A 1 89 ? -3.269 -4.868 18.693 1.00 97.88 89 ARG A O 1
ATOM 701 N N . ARG A 1 90 ? -1.712 -3.235 18.669 1.00 97.62 90 ARG A N 1
ATOM 702 C CA . ARG A 1 90 ? -2.414 -2.317 19.572 1.00 97.62 90 ARG A CA 1
ATOM 703 C C . ARG A 1 90 ? -3.753 -1.867 18.998 1.00 97.62 90 ARG A C 1
ATOM 705 O O . ARG A 1 90 ? -4.749 -1.839 19.712 1.00 97.62 90 ARG A O 1
ATOM 712 N N . LEU A 1 91 ? -3.772 -1.524 17.712 1.00 97.38 91 LEU A N 1
ATOM 713 C CA . LEU A 1 91 ? -4.978 -1.087 17.012 1.00 97.38 91 LEU A CA 1
ATOM 714 C C . LEU A 1 91 ? -5.963 -2.239 16.791 1.00 97.38 91 LEU A C 1
ATOM 716 O O . LEU A 1 91 ? -7.172 -2.006 16.786 1.00 97.38 91 LEU A O 1
ATOM 720 N N . SER A 1 92 ? -5.451 -3.467 16.628 1.00 97.56 92 SER A N 1
ATOM 721 C CA . SER A 1 92 ? -6.230 -4.664 16.296 1.00 97.56 92 SER A CA 1
ATOM 722 C C . SER A 1 92 ? -7.199 -4.389 15.129 1.00 97.56 92 SER A C 1
ATOM 724 O O . SER A 1 92 ? -8.417 -4.444 15.315 1.00 97.56 92 SER A O 1
ATOM 726 N N . PRO A 1 93 ? -6.687 -3.973 13.951 1.00 98.50 93 PRO A N 1
ATOM 727 C CA . PRO A 1 93 ? -7.522 -3.498 12.857 1.00 98.50 93 PRO A CA 1
ATOM 728 C C . PRO A 1 93 ? -8.305 -4.644 12.212 1.00 98.50 93 PRO A C 1
ATOM 730 O O . PRO A 1 93 ? -7.874 -5.794 12.226 1.00 98.50 93 PRO A O 1
ATOM 733 N N . ASP A 1 94 ? -9.415 -4.308 11.565 1.00 98.69 94 ASP A N 1
ATOM 734 C CA . ASP A 1 94 ? -10.183 -5.245 10.741 1.00 98.69 94 ASP A CA 1
ATOM 735 C C . ASP A 1 94 ? -9.549 -5.416 9.347 1.00 98.69 94 ASP A C 1
ATOM 737 O O . ASP A 1 94 ? -9.832 -6.381 8.641 1.00 98.69 94 ASP A O 1
ATOM 741 N N . CYS A 1 95 ? -8.694 -4.473 8.933 1.00 98.50 95 CYS A N 1
ATOM 742 C CA . CYS A 1 95 ? -7.958 -4.500 7.670 1.00 98.50 95 CYS A CA 1
ATOM 743 C C . CYS A 1 95 ? -6.675 -3.661 7.763 1.00 98.50 95 CYS A C 1
ATOM 745 O O . CYS A 1 95 ? -6.669 -2.582 8.367 1.00 98.50 95 CYS A O 1
ATOM 747 N N . VAL A 1 96 ? -5.602 -4.131 7.124 1.00 98.81 96 VAL A N 1
ATOM 748 C CA . VAL A 1 96 ? -4.375 -3.352 6.918 1.00 98.81 96 VAL A CA 1
ATOM 749 C C . VAL A 1 96 ? -4.270 -2.956 5.451 1.00 98.81 96 VAL A C 1
ATOM 751 O O . VAL A 1 96 ? -4.353 -3.811 4.572 1.00 98.81 96 VAL A O 1
ATOM 754 N N . ILE A 1 97 ? -4.045 -1.672 5.181 1.00 98.75 97 ILE A N 1
ATOM 755 C CA . ILE A 1 97 ? -3.879 -1.153 3.822 1.00 98.75 97 ILE A CA 1
ATOM 756 C C . ILE A 1 97 ? -2.465 -0.608 3.657 1.00 98.75 97 ILE A C 1
ATOM 758 O O . ILE A 1 97 ? -2.057 0.293 4.383 1.00 98.75 97 ILE A O 1
ATOM 762 N N . GLY A 1 98 ? -1.724 -1.128 2.685 1.00 98.44 98 GLY A N 1
ATOM 763 C CA . GLY A 1 98 ? -0.477 -0.528 2.225 1.00 98.44 98 GLY A CA 1
ATOM 764 C C . GLY A 1 98 ? -0.709 0.295 0.965 1.00 98.44 98 GLY A C 1
ATOM 765 O O . GLY A 1 98 ? -1.365 -0.178 0.043 1.00 98.44 98 GLY A O 1
ATOM 766 N N . VAL A 1 99 ? -0.174 1.515 0.906 1.00 97.56 99 VAL A N 1
ATOM 767 C CA . VAL A 1 99 ? -0.303 2.396 -0.264 1.00 97.56 99 VAL A CA 1
ATOM 768 C C . VAL A 1 99 ? 1.072 2.701 -0.849 1.00 97.56 99 VAL A C 1
ATOM 770 O O . VAL A 1 99 ? 1.839 3.486 -0.296 1.00 97.56 99 VAL A O 1
ATOM 773 N N . GLY A 1 100 ? 1.366 2.094 -1.997 1.00 95.56 100 GLY A N 1
ATOM 774 C CA . GLY A 1 100 ? 2.687 2.046 -2.627 1.00 95.56 100 GLY A CA 1
ATOM 775 C C . GLY A 1 100 ? 3.414 0.737 -2.320 1.00 95.56 100 GLY A C 1
ATOM 776 O O . GLY A 1 100 ? 3.081 0.048 -1.355 1.00 95.56 100 GLY A O 1
ATOM 777 N N . THR A 1 101 ? 4.410 0.384 -3.134 1.00 95.56 101 THR A N 1
ATOM 778 C CA . THR A 1 101 ? 5.103 -0.913 -3.038 1.00 95.56 101 THR A CA 1
ATOM 779 C C . THR A 1 101 ? 5.793 -1.111 -1.695 1.00 95.56 101 THR A C 1
ATOM 781 O O . THR A 1 101 ? 5.574 -2.130 -1.049 1.00 95.56 101 THR A O 1
ATOM 784 N N . GLU A 1 102 ? 6.596 -0.151 -1.233 1.00 93.38 102 GLU A N 1
ATOM 785 C CA . GLU A 1 102 ? 7.320 -0.297 0.033 1.00 93.38 102 GLU A CA 1
ATOM 786 C C . GLU A 1 102 ? 6.376 -0.352 1.256 1.00 93.38 102 GLU A C 1
ATOM 788 O O . GLU A 1 102 ? 6.462 -1.332 2.006 1.00 93.38 102 GLU A O 1
ATOM 793 N N . PRO A 1 103 ? 5.405 0.573 1.427 1.00 95.75 103 PRO A N 1
ATOM 794 C CA . PRO A 1 103 ? 4.396 0.459 2.481 1.00 95.75 103 PRO A CA 1
ATOM 795 C C . PRO A 1 103 ? 3.574 -0.832 2.423 1.00 95.75 103 PRO A C 1
ATOM 797 O O . PRO A 1 103 ? 3.317 -1.444 3.459 1.00 95.75 103 PRO A O 1
ATOM 800 N N . SER A 1 104 ? 3.212 -1.296 1.223 1.00 97.88 104 SER A N 1
ATOM 801 C CA . SER A 1 104 ? 2.533 -2.587 1.031 1.00 97.88 104 SER A CA 1
ATOM 802 C C . SER A 1 104 ? 3.414 -3.771 1.418 1.00 97.88 104 SER A C 1
ATOM 804 O O . SER A 1 104 ? 2.941 -4.725 2.042 1.00 97.88 104 SER A O 1
ATOM 806 N N . GLY A 1 105 ? 4.707 -3.699 1.107 1.00 97.06 105 GLY A N 1
ATOM 807 C CA . GLY A 1 105 ? 5.703 -4.674 1.525 1.00 97.06 105 GLY A CA 1
ATOM 808 C C . GLY A 1 105 ? 5.813 -4.751 3.046 1.00 97.06 105 GLY A C 1
ATOM 809 O O . GLY A 1 105 ? 5.810 -5.851 3.605 1.00 97.06 105 GLY A O 1
ATOM 810 N N . TRP A 1 106 ? 5.843 -3.611 3.745 1.00 96.75 106 TRP A N 1
ATOM 811 C CA . TRP A 1 106 ? 5.800 -3.583 5.211 1.00 96.75 106 TRP A CA 1
ATOM 812 C C . TRP A 1 106 ? 4.483 -4.122 5.765 1.00 96.75 106 TRP A C 1
ATOM 814 O O . TRP A 1 106 ? 4.526 -4.976 6.650 1.00 96.75 106 TRP A O 1
ATOM 824 N N . ALA A 1 107 ? 3.338 -3.714 5.207 1.00 98.06 107 ALA A N 1
ATOM 825 C CA . ALA A 1 107 ? 2.020 -4.216 5.598 1.00 98.06 107 ALA A CA 1
ATOM 826 C C . ALA A 1 107 ? 1.942 -5.749 5.544 1.00 98.06 107 ALA A C 1
ATOM 828 O O . ALA A 1 107 ? 1.491 -6.396 6.488 1.00 98.06 107 ALA A O 1
ATOM 829 N N . CYS A 1 108 ? 2.486 -6.342 4.482 1.00 98.38 108 CYS A N 1
ATOM 830 C CA . CYS A 1 108 ? 2.582 -7.790 4.335 1.00 98.38 108 CYS A CA 1
ATOM 831 C C . CYS A 1 108 ? 3.572 -8.427 5.325 1.00 98.38 108 CYS A C 1
ATOM 833 O O . CYS A 1 108 ? 3.299 -9.485 5.897 1.00 98.38 108 CYS A O 1
ATOM 835 N N . ARG A 1 109 ? 4.730 -7.794 5.550 1.00 97.69 109 ARG A N 1
ATOM 836 C CA . ARG A 1 109 ? 5.786 -8.306 6.442 1.00 97.69 109 ARG A CA 1
ATOM 837 C C . ARG A 1 109 ? 5.426 -8.241 7.922 1.00 97.69 109 ARG A C 1
ATOM 839 O O . ARG A 1 109 ? 5.970 -9.043 8.675 1.00 97.69 109 ARG A O 1
ATOM 846 N N . MET A 1 110 ? 4.507 -7.360 8.327 1.00 96.94 110 MET A N 1
ATOM 847 C CA . MET A 1 110 ? 3.946 -7.356 9.686 1.00 96.94 110 MET A CA 1
ATOM 848 C C . MET A 1 110 ? 3.243 -8.674 10.029 1.00 96.94 110 MET A C 1
ATOM 850 O O . MET A 1 110 ? 3.105 -9.002 11.204 1.00 96.94 110 MET A O 1
ATOM 854 N N . ARG A 1 111 ? 2.802 -9.430 9.007 1.00 95.56 111 ARG A N 1
ATOM 855 C CA . ARG A 1 111 ? 2.000 -10.654 9.143 1.00 95.56 111 ARG A CA 1
ATOM 856 C C . ARG A 1 111 ? 0.794 -10.454 10.076 1.00 95.56 111 ARG A C 1
ATOM 858 O O . ARG A 1 111 ? 0.639 -11.215 11.032 1.00 95.56 111 ARG A O 1
ATOM 865 N N . PRO A 1 112 ? -0.060 -9.447 9.812 1.00 96.56 112 PRO A N 1
ATOM 866 C CA . PRO A 1 112 ? -1.268 -9.268 10.600 1.00 96.56 112 PRO A CA 1
ATOM 867 C C . PRO A 1 112 ? -2.184 -10.487 10.441 1.00 96.56 112 PRO A C 1
ATOM 869 O O . PRO A 1 112 ? -2.147 -11.188 9.422 1.00 96.56 112 PRO A O 1
ATOM 872 N N . THR A 1 113 ? -3.013 -10.724 11.455 1.00 96.31 113 THR A N 1
ATOM 873 C CA . THR A 1 113 ? -4.136 -11.669 11.377 1.00 96.31 113 THR A CA 1
ATOM 874 C C . THR A 1 113 ? -5.256 -11.124 10.493 1.00 96.31 113 THR A C 1
ATOM 876 O O . THR A 1 113 ? -5.936 -11.896 9.824 1.00 96.31 113 THR A O 1
ATOM 879 N N . ALA A 1 114 ? -5.416 -9.799 10.464 1.00 98.00 114 ALA A N 1
ATOM 880 C CA . ALA A 1 114 ? -6.322 -9.096 9.568 1.00 98.00 114 ALA A CA 1
ATOM 881 C C . ALA A 1 114 ? -5.897 -9.243 8.091 1.00 98.00 114 ALA A C 1
ATOM 883 O O . ALA A 1 114 ? -4.699 -9.384 7.807 1.00 98.00 114 ALA A O 1
ATOM 884 N N . PRO A 1 115 ? -6.850 -9.180 7.144 1.00 98.44 115 PRO A N 1
ATOM 885 C CA . PRO A 1 115 ? -6.540 -9.152 5.722 1.00 98.44 115 PRO A CA 1
ATOM 886 C C . PRO A 1 115 ? -5.691 -7.929 5.352 1.00 98.44 115 PRO A C 1
ATOM 888 O O . PRO A 1 115 ? -5.845 -6.843 5.920 1.00 98.44 115 PRO A O 1
ATOM 891 N N . VAL A 1 116 ? -4.808 -8.113 4.370 1.00 98.75 116 VAL A N 1
ATOM 892 C CA . VAL A 1 116 ? -3.936 -7.066 3.830 1.00 98.75 116 VAL A CA 1
ATOM 893 C C . VAL A 1 116 ? -4.378 -6.686 2.422 1.00 98.75 116 VAL A C 1
ATOM 895 O O . VAL A 1 116 ? -4.359 -7.514 1.509 1.00 98.75 116 VAL A O 1
ATOM 898 N N . TRP A 1 117 ? -4.705 -5.411 2.224 1.00 98.62 117 TRP A N 1
ATOM 899 C CA . TRP A 1 117 ? -4.894 -4.815 0.905 1.00 98.62 117 TRP A CA 1
ATOM 900 C C . TRP A 1 117 ? -3.658 -3.991 0.522 1.00 98.62 117 TRP A C 1
ATOM 902 O O . TRP A 1 117 ? -3.306 -3.026 1.194 1.00 98.62 117 TRP A O 1
ATOM 912 N N . ALA A 1 118 ? -2.993 -4.367 -0.567 1.00 98.44 118 ALA A N 1
ATOM 913 C CA . ALA A 1 118 ? -1.900 -3.602 -1.158 1.00 98.44 118 ALA A CA 1
ATOM 914 C C . ALA A 1 118 ? -2.374 -2.761 -2.355 1.00 98.44 118 ALA A C 1
ATOM 916 O O . ALA A 1 118 ? -2.948 -3.296 -3.300 1.00 98.44 118 ALA A O 1
ATOM 917 N N . ASP A 1 119 ? -2.099 -1.460 -2.353 1.00 97.94 119 ASP A N 1
ATOM 918 C CA . ASP A 1 119 ? -2.287 -0.578 -3.507 1.00 97.94 119 ASP A CA 1
ATOM 919 C C . ASP A 1 119 ? -0.939 -0.305 -4.175 1.00 97.94 119 ASP A C 1
ATOM 921 O O . ASP A 1 119 ? -0.097 0.421 -3.644 1.00 97.94 119 ASP A O 1
ATOM 925 N N . LEU A 1 120 ? -0.731 -0.879 -5.357 1.00 96.50 120 LEU A N 1
ATOM 926 C CA . LEU A 1 120 ? 0.474 -0.691 -6.154 1.00 96.50 120 LEU A CA 1
ATOM 927 C C . LEU A 1 120 ? 0.210 0.388 -7.204 1.00 96.50 120 LEU A C 1
ATOM 929 O O . LEU A 1 120 ? -0.559 0.190 -8.140 1.00 96.50 120 LEU A O 1
ATOM 933 N N . HIS A 1 121 ? 0.867 1.536 -7.090 1.00 92.25 121 HIS A N 1
ATOM 934 C CA . HIS A 1 121 ? 0.772 2.611 -8.076 1.00 92.25 121 HIS A CA 1
ATOM 935 C C . HIS A 1 121 ? 2.151 2.881 -8.678 1.00 92.25 121 HIS A C 1
ATOM 937 O O . HIS A 1 121 ? 2.988 3.556 -8.083 1.00 92.25 121 HIS A O 1
ATOM 943 N N . GLY A 1 122 ? 2.374 2.309 -9.860 1.00 90.00 122 GLY A N 1
ATOM 944 C CA . GLY A 1 122 ? 3.691 2.196 -10.485 1.00 90.00 122 GLY A CA 1
ATOM 945 C C . GLY A 1 122 ? 4.167 0.743 -10.517 1.00 90.00 122 GLY A C 1
ATOM 946 O O . GLY A 1 122 ? 3.717 -0.089 -9.730 1.00 90.00 122 GLY A O 1
ATOM 947 N N . TRP A 1 123 ? 5.054 0.430 -11.456 1.00 93.38 123 TRP A N 1
ATOM 948 C CA . TRP A 1 123 ? 5.618 -0.908 -11.604 1.00 93.38 123 TRP A CA 1
ATOM 949 C C . TRP A 1 123 ? 7.100 -0.871 -11.254 1.00 93.38 123 TRP A C 1
ATOM 951 O O . TRP A 1 123 ? 7.931 -0.428 -12.049 1.00 93.38 123 TRP A O 1
ATOM 961 N N . VAL A 1 124 ? 7.419 -1.292 -10.030 1.00 93.62 124 VAL A N 1
ATOM 962 C CA . VAL A 1 124 ? 8.767 -1.111 -9.485 1.00 93.62 124 VAL A CA 1
ATOM 963 C C . VAL A 1 124 ? 9.802 -1.985 -10.177 1.00 93.62 124 VAL A C 1
ATOM 965 O O . VAL A 1 124 ? 10.949 -1.568 -10.278 1.00 93.62 124 VAL A O 1
ATOM 968 N N . MET A 1 125 ? 9.420 -3.147 -10.716 1.00 95.69 125 MET A N 1
ATOM 969 C CA . MET A 1 125 ? 10.360 -3.981 -11.468 1.00 95.69 125 MET A CA 1
ATOM 970 C C . MET A 1 125 ? 10.719 -3.377 -12.824 1.00 95.69 125 MET A C 1
ATOM 972 O O . MET A 1 125 ? 11.875 -3.469 -13.227 1.00 95.69 125 MET A O 1
ATOM 976 N N . ALA A 1 126 ? 9.792 -2.682 -13.492 1.00 95.31 126 ALA A N 1
ATOM 977 C CA . ALA A 1 126 ? 10.138 -1.913 -14.687 1.00 95.31 126 ALA A CA 1
ATOM 978 C C . ALA A 1 126 ? 11.056 -0.729 -14.361 1.00 95.31 126 ALA A C 1
ATOM 980 O O . ALA A 1 126 ? 12.026 -0.494 -15.077 1.00 95.31 126 ALA A O 1
ATOM 981 N N . GLU A 1 127 ? 10.802 -0.010 -13.262 1.00 95.06 127 GLU A N 1
ATOM 982 C CA . GLU A 1 127 ? 11.716 1.041 -12.797 1.00 95.06 127 GLU A CA 1
ATOM 983 C C . GLU A 1 127 ? 13.110 0.473 -12.490 1.00 95.06 127 GLU A C 1
ATOM 985 O O . GLU A 1 127 ? 14.121 1.034 -12.916 1.00 95.06 127 GLU A O 1
ATOM 990 N N . ALA A 1 128 ? 13.162 -0.665 -11.796 1.00 96.12 128 ALA A N 1
ATOM 991 C CA . ALA A 1 128 ? 14.398 -1.352 -11.456 1.00 96.12 128 ALA A CA 1
ATOM 992 C C . ALA A 1 128 ? 15.177 -1.774 -12.707 1.00 96.12 128 ALA A C 1
ATOM 994 O O . ALA A 1 128 ? 16.386 -1.582 -12.749 1.00 96.12 128 ALA A O 1
ATOM 995 N N . GLN A 1 129 ? 14.500 -2.290 -13.736 1.00 97.38 129 GLN A N 1
ATOM 996 C CA . GLN A 1 129 ? 15.134 -2.688 -14.993 1.00 97.38 129 GLN A CA 1
ATOM 997 C C . GLN A 1 129 ? 15.756 -1.494 -15.728 1.00 97.38 129 GLN A C 1
ATOM 999 O O . GLN A 1 129 ? 16.878 -1.591 -16.221 1.00 97.38 129 GLN A O 1
ATOM 1004 N N . ILE A 1 130 ? 15.056 -0.357 -15.789 1.00 97.75 130 ILE A N 1
ATOM 1005 C CA . ILE A 1 130 ? 15.597 0.856 -16.418 1.00 97.75 130 ILE A CA 1
ATOM 1006 C C . ILE A 1 130 ? 16.806 1.385 -15.638 1.00 97.75 130 ILE A C 1
ATOM 1008 O O . ILE A 1 130 ? 17.801 1.771 -16.249 1.00 97.75 130 ILE A O 1
ATOM 1012 N N . LYS A 1 131 ? 16.757 1.351 -14.300 1.00 97.38 131 LYS A N 1
ATOM 1013 C CA . LYS A 1 131 ? 17.904 1.700 -13.447 1.00 97.38 131 LYS A CA 1
ATOM 1014 C C . LYS A 1 131 ? 19.080 0.750 -13.657 1.00 97.38 131 LYS A C 1
ATOM 1016 O O . LYS A 1 131 ? 20.192 1.216 -13.850 1.00 97.38 131 LYS A O 1
ATOM 1021 N N . ALA A 1 132 ? 18.829 -0.556 -13.709 1.00 97.75 132 ALA A N 1
ATOM 1022 C CA . ALA A 1 132 ? 19.865 -1.555 -13.946 1.00 97.75 132 ALA A CA 1
ATOM 1023 C C . ALA A 1 132 ? 20.570 -1.345 -15.293 1.00 97.75 132 ALA A C 1
ATOM 1025 O O . ALA A 1 132 ? 21.796 -1.385 -15.369 1.00 97.75 132 ALA A O 1
ATOM 1026 N N . ALA A 1 133 ? 19.801 -1.045 -16.346 1.00 98.19 133 ALA A N 1
ATOM 1027 C CA . ALA A 1 133 ? 20.344 -0.731 -17.663 1.00 98.19 133 ALA A CA 1
ATOM 1028 C C . ALA A 1 133 ? 21.185 0.557 -17.664 1.00 98.19 133 ALA A C 1
ATOM 1030 O O . ALA A 1 133 ? 22.228 0.602 -18.311 1.00 98.19 133 ALA A O 1
ATOM 1031 N N . HIS A 1 134 ? 20.743 1.592 -16.943 1.00 97.81 134 HIS A N 1
ATOM 1032 C CA . HIS A 1 134 ? 21.482 2.847 -16.801 1.00 97.81 134 HIS A CA 1
ATOM 1033 C C . HIS A 1 134 ? 22.789 2.665 -16.013 1.00 97.81 134 HIS A C 1
ATOM 1035 O O . HIS A 1 134 ? 23.830 3.179 -16.416 1.00 97.81 134 HIS A O 1
ATOM 1041 N N . ASP A 1 135 ? 22.737 1.917 -14.913 1.00 96.19 135 ASP A N 1
ATOM 1042 C CA . ASP A 1 135 ? 23.862 1.733 -13.993 1.00 96.19 135 ASP A CA 1
ATOM 1043 C C . ASP A 1 135 ? 24.819 0.613 -14.445 1.00 96.19 135 ASP A C 1
ATOM 1045 O O . ASP A 1 135 ? 25.894 0.444 -13.870 1.00 96.19 135 ASP A O 1
ATOM 1049 N N . GLY A 1 136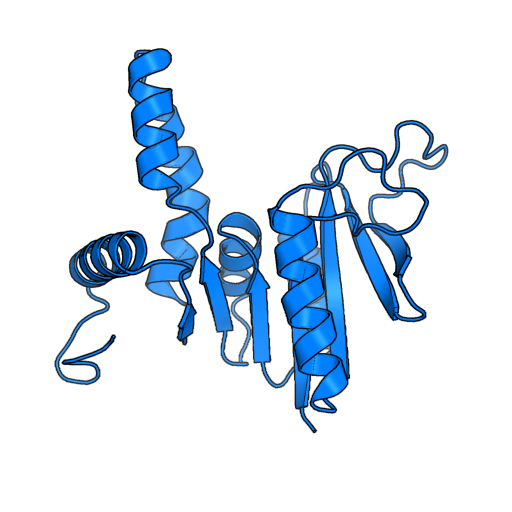 ? 24.440 -0.165 -15.466 1.00 97.62 136 GLY A N 1
ATOM 1050 C CA . GLY A 1 136 ? 25.200 -1.323 -15.943 1.00 97.62 136 GLY A CA 1
ATOM 1051 C C . GLY A 1 136 ? 25.284 -2.460 -14.917 1.00 97.62 136 GLY A C 1
ATOM 1052 O O . GLY A 1 136 ? 26.253 -3.218 -14.928 1.00 97.62 136 GLY A O 1
ATOM 1053 N N . SER A 1 137 ? 24.308 -2.558 -14.008 1.00 96.88 137 SER A N 1
ATOM 1054 C CA . SER A 1 137 ? 24.315 -3.496 -12.880 1.00 96.88 137 SER A CA 1
ATOM 1055 C C . SER A 1 137 ? 22.905 -3.922 -12.468 1.00 96.88 137 SER A C 1
ATOM 1057 O O . SER A 1 137 ? 22.036 -3.091 -12.218 1.00 96.88 137 SER A O 1
ATOM 1059 N N . ASP A 1 138 ? 22.701 -5.228 -12.294 1.00 97.44 138 ASP A N 1
ATOM 1060 C CA . ASP A 1 138 ? 21.418 -5.810 -11.875 1.00 97.44 138 ASP A CA 1
ATOM 1061 C C . ASP A 1 138 ? 21.191 -5.788 -10.352 1.00 97.44 138 ASP A C 1
ATOM 1063 O O . ASP A 1 138 ? 20.144 -6.226 -9.866 1.00 97.44 138 ASP A O 1
ATOM 1067 N N . GLU A 1 139 ? 22.137 -5.274 -9.559 1.00 94.94 139 GLU A N 1
ATOM 1068 C CA . GLU A 1 139 ? 22.043 -5.276 -8.090 1.00 94.94 139 GLU A CA 1
ATOM 1069 C C . GLU A 1 139 ? 20.754 -4.612 -7.578 1.00 94.94 139 GLU A C 1
ATOM 1071 O O . GLU A 1 139 ? 20.124 -5.092 -6.623 1.00 94.94 139 GLU A O 1
ATOM 1076 N N . ILE A 1 140 ? 20.310 -3.553 -8.263 1.00 94.94 140 ILE A N 1
ATOM 1077 C CA . ILE A 1 140 ? 19.103 -2.794 -7.929 1.00 94.94 140 ILE A CA 1
ATOM 1078 C C . ILE A 1 140 ? 17.817 -3.628 -8.056 1.00 94.94 140 ILE A C 1
ATOM 1080 O O . ILE A 1 140 ? 16.858 -3.390 -7.316 1.00 94.94 140 ILE A O 1
ATOM 1084 N N . LEU A 1 141 ? 17.794 -4.659 -8.912 1.00 96.19 141 LEU A N 1
ATOM 1085 C CA . LEU A 1 141 ? 16.638 -5.551 -9.063 1.00 96.19 141 LEU A CA 1
ATOM 1086 C C . LEU A 1 141 ? 16.322 -6.258 -7.742 1.00 96.19 141 LEU A C 1
ATOM 1088 O O . LEU A 1 141 ? 15.166 -6.344 -7.325 1.00 96.19 141 LEU A O 1
ATOM 1092 N N . SER A 1 142 ? 17.363 -6.717 -7.040 1.00 94.81 142 SER A N 1
ATOM 1093 C CA . SER A 1 142 ? 17.222 -7.413 -5.758 1.00 94.81 142 SER A CA 1
ATOM 1094 C C . SER A 1 142 ? 16.651 -6.511 -4.658 1.00 94.81 142 SER A C 1
ATOM 1096 O O . SER A 1 142 ? 15.914 -6.983 -3.785 1.00 94.81 142 SER A O 1
ATOM 1098 N N . HIS A 1 143 ? 16.969 -5.214 -4.711 1.00 91.88 143 HIS A N 1
ATOM 1099 C CA . HIS A 1 143 ? 16.448 -4.212 -3.793 1.00 91.88 143 HIS A CA 1
ATOM 1100 C C . HIS A 1 143 ? 14.938 -4.057 -3.985 1.00 91.88 143 HIS A C 1
ATOM 1102 O O . HIS A 1 143 ? 14.186 -4.330 -3.051 1.00 91.88 143 HIS A O 1
ATOM 1108 N N . PHE A 1 144 ? 14.476 -3.731 -5.195 1.00 94.38 144 PHE A N 1
ATOM 1109 C CA . PHE A 1 144 ? 13.045 -3.555 -5.469 1.00 94.38 144 PHE A CA 1
ATOM 1110 C C . PHE A 1 144 ? 12.235 -4.834 -5.235 1.00 94.38 144 PHE A C 1
ATOM 1112 O O . PHE A 1 144 ? 11.187 -4.796 -4.581 1.00 94.38 144 PHE A O 1
ATOM 1119 N N . TRP A 1 145 ? 12.767 -5.989 -5.646 1.00 94.62 145 TRP A N 1
ATOM 1120 C CA . TRP A 1 145 ? 12.102 -7.273 -5.435 1.00 94.62 145 TRP A CA 1
ATOM 1121 C C . TRP A 1 145 ? 11.887 -7.597 -3.953 1.00 94.62 145 TRP A C 1
ATOM 1123 O O . TRP A 1 145 ? 10.884 -8.205 -3.581 1.00 94.62 145 TRP A O 1
ATOM 1133 N N . ARG A 1 146 ? 12.779 -7.143 -3.062 1.00 92.88 146 ARG A N 1
ATOM 1134 C CA . ARG A 1 146 ? 12.625 -7.312 -1.608 1.00 92.88 146 ARG A CA 1
ATOM 1135 C C . ARG A 1 146 ? 11.382 -6.607 -1.056 1.00 92.88 146 ARG A C 1
ATOM 1137 O O . ARG A 1 146 ? 10.834 -7.068 -0.052 1.00 92.88 146 ARG A O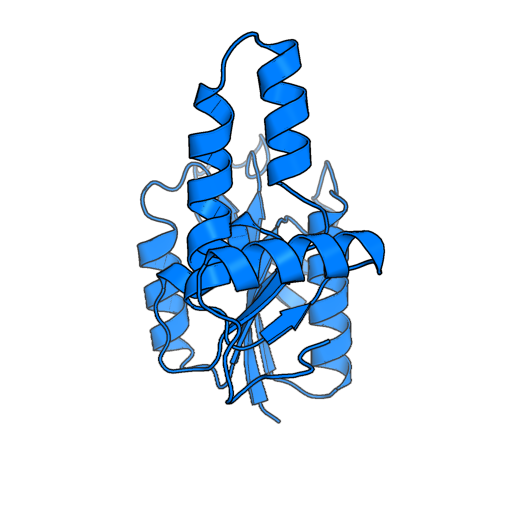 1
ATOM 1144 N N . HIS A 1 147 ? 10.949 -5.519 -1.689 1.00 91.88 147 HIS A N 1
ATOM 1145 C CA . HIS A 1 147 ? 9.764 -4.761 -1.289 1.00 91.88 147 HIS A CA 1
ATOM 1146 C C . HIS A 1 147 ? 8.481 -5.319 -1.917 1.00 91.88 147 HIS A C 1
ATOM 1148 O O . HIS A 1 147 ? 7.475 -5.431 -1.218 1.00 91.88 147 HIS A O 1
ATOM 1154 N N . GLU A 1 148 ? 8.516 -5.732 -3.187 1.00 96.44 148 GLU A N 1
ATOM 1155 C CA . GLU A 1 148 ? 7.325 -6.224 -3.897 1.00 96.44 148 GLU A CA 1
ATOM 1156 C C . GLU A 1 148 ? 7.009 -7.699 -3.625 1.00 96.44 148 GLU A C 1
ATOM 1158 O O . GLU A 1 148 ? 5.848 -8.062 -3.437 1.00 96.44 148 GLU A O 1
ATOM 1163 N N . ARG A 1 149 ? 8.021 -8.566 -3.497 1.00 97.12 149 ARG A N 1
ATOM 1164 C CA . ARG A 1 149 ? 7.816 -10.006 -3.268 1.00 97.12 149 ARG A CA 1
ATOM 1165 C C . ARG A 1 149 ? 6.907 -10.316 -2.066 1.00 97.12 149 ARG A C 1
ATOM 1167 O O . ARG A 1 149 ? 6.056 -11.196 -2.196 1.00 97.12 149 ARG A O 1
ATOM 1174 N N . PRO A 1 150 ? 7.023 -9.648 -0.899 1.00 97.75 150 PRO A N 1
ATOM 1175 C CA . PRO A 1 150 ? 6.075 -9.844 0.196 1.00 97.75 150 PRO A CA 1
ATOM 1176 C C . PRO A 1 150 ? 4.624 -9.542 -0.187 1.00 97.75 150 PRO A C 1
ATOM 1178 O O . PRO A 1 150 ? 3.735 -10.247 0.282 1.00 97.75 150 PRO A O 1
ATOM 1181 N N . VAL A 1 151 ? 4.387 -8.543 -1.044 1.00 98.06 151 VAL A N 1
ATOM 1182 C CA . VAL A 1 151 ? 3.048 -8.196 -1.539 1.00 98.06 151 VAL A CA 1
ATOM 1183 C C . VAL A 1 151 ? 2.478 -9.348 -2.345 1.00 98.06 151 VAL A C 1
ATOM 1185 O O . VAL A 1 151 ? 1.425 -9.875 -1.989 1.00 98.06 151 VAL A O 1
ATOM 1188 N N . LEU A 1 152 ? 3.222 -9.805 -3.35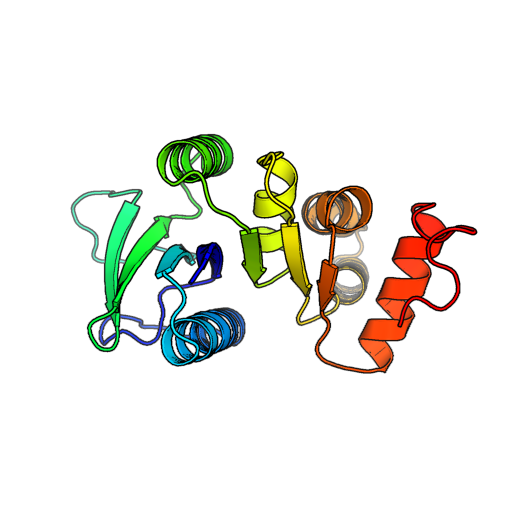5 1.00 97.19 152 LEU A N 1
ATOM 1189 C CA . LEU A 1 152 ? 2.817 -10.929 -4.197 1.00 97.19 152 LEU A CA 1
ATOM 1190 C C . LEU A 1 152 ? 2.522 -12.173 -3.354 1.00 97.19 152 LEU A C 1
ATOM 1192 O O . LEU A 1 152 ? 1.534 -12.860 -3.578 1.00 97.19 152 LEU A O 1
ATOM 1196 N N . LEU A 1 153 ? 3.344 -12.450 -2.340 1.00 96.81 153 LEU A N 1
ATOM 1197 C CA . LEU A 1 153 ? 3.217 -13.665 -1.540 1.00 96.81 153 LEU A CA 1
ATOM 1198 C C . LEU A 1 153 ? 2.167 -13.599 -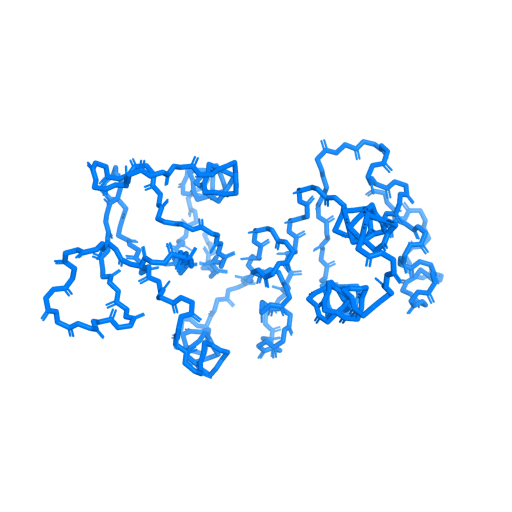0.432 1.00 96.81 153 LEU A C 1
ATOM 1200 O O . LEU A 1 153 ? 1.653 -14.657 -0.071 1.00 96.81 153 LEU A O 1
ATOM 1204 N N . ARG A 1 154 ? 1.804 -12.420 0.092 1.00 96.38 154 ARG A N 1
ATOM 1205 C CA . ARG A 1 154 ? 0.942 -12.317 1.288 1.00 96.38 154 ARG A CA 1
ATOM 1206 C C . ARG A 1 154 ? -0.320 -11.481 1.123 1.00 96.38 154 ARG A C 1
ATOM 1208 O O . ARG A 1 154 ? -1.264 -11.768 1.853 1.00 96.38 154 ARG A O 1
ATOM 1215 N N . ALA A 1 155 ? -0.367 -10.497 0.228 1.00 97.88 155 ALA A N 1
ATOM 1216 C CA . ALA A 1 155 ? -1.538 -9.628 0.123 1.00 97.88 155 ALA A CA 1
ATOM 1217 C C . ALA A 1 155 ? -2.801 -10.438 -0.209 1.00 97.88 155 ALA A C 1
ATOM 1219 O O . ALA A 1 155 ? -2.751 -11.374 -1.012 1.00 97.88 155 ALA A O 1
ATOM 1220 N N . ASP A 1 156 ? -3.915 -10.080 0.420 1.00 97.00 156 ASP A N 1
ATOM 1221 C CA . ASP A 1 156 ? -5.224 -10.709 0.227 1.00 97.00 156 ASP A CA 1
ATOM 1222 C C . ASP A 1 156 ? -5.997 -10.019 -0.908 1.00 97.00 156 ASP A C 1
ATOM 1224 O O . ASP A 1 156 ? -6.705 -10.669 -1.676 1.00 97.00 156 ASP A O 1
ATOM 1228 N N . LYS A 1 157 ? -5.792 -8.706 -1.076 1.00 96.56 157 LYS A N 1
ATOM 1229 C CA . LYS A 1 157 ? -6.248 -7.934 -2.237 1.00 96.56 157 LYS A CA 1
ATOM 1230 C C . LYS A 1 157 ? -5.119 -7.050 -2.750 1.00 96.56 157 LYS A C 1
ATOM 1232 O O . LYS A 1 157 ? -4.364 -6.485 -1.961 1.00 96.56 157 LYS A O 1
ATOM 1237 N N . ILE A 1 158 ? -5.029 -6.906 -4.069 1.00 97.56 158 ILE A N 1
ATOM 1238 C CA . ILE A 1 158 ? -4.097 -5.975 -4.708 1.00 97.56 158 ILE A CA 1
ATOM 1239 C C . ILE A 1 158 ? -4.881 -5.067 -5.656 1.00 97.56 158 ILE A C 1
ATOM 1241 O O . ILE A 1 158 ? -5.671 -5.568 -6.460 1.00 97.56 158 ILE A O 1
ATOM 1245 N N . SER A 1 159 ? -4.685 -3.753 -5.549 1.00 96.62 159 SER A N 1
ATOM 1246 C CA . SER A 1 159 ? -5.163 -2.762 -6.519 1.00 96.62 159 SER A CA 1
ATOM 1247 C C . SER A 1 159 ? -3.999 -2.163 -7.298 1.00 96.62 159 SER A C 1
ATOM 1249 O O . SER A 1 159 ? -2.894 -2.019 -6.781 1.00 96.62 159 SER A O 1
ATOM 1251 N N . VAL A 1 160 ? -4.273 -1.808 -8.549 1.00 96.62 160 VAL A N 1
ATOM 1252 C CA . VAL A 1 160 ? -3.347 -1.142 -9.472 1.00 96.62 160 VAL A CA 1
ATOM 1253 C C . VAL A 1 160 ? -4.027 0.069 -10.099 1.00 96.62 160 VAL A C 1
ATOM 1255 O O . VAL A 1 160 ? -5.248 0.214 -10.009 1.00 96.62 160 VAL A O 1
ATOM 1258 N N . VAL A 1 161 ? -3.260 0.955 -10.735 1.00 94.81 161 VAL A N 1
ATOM 1259 C CA . VAL A 1 161 ? -3.790 2.223 -11.273 1.00 94.81 161 VAL A CA 1
ATOM 1260 C C . VAL A 1 161 ? -4.026 2.215 -12.782 1.00 94.81 161 VAL A C 1
ATOM 1262 O O . VAL A 1 161 ? -4.463 3.222 -13.332 1.00 94.81 161 VAL A O 1
ATOM 1265 N N . SER A 1 162 ? -3.742 1.108 -13.473 1.00 95.12 162 SER A N 1
ATOM 1266 C CA . SER A 1 162 ? -3.967 1.001 -14.918 1.00 95.12 162 SER A CA 1
ATOM 1267 C C . SER A 1 162 ? -4.079 -0.447 -15.398 1.00 95.12 162 SER A C 1
ATOM 1269 O O . SER A 1 162 ? -3.548 -1.365 -14.771 1.00 95.12 162 SER A O 1
ATOM 1271 N N . THR A 1 163 ? -4.720 -0.647 -16.551 1.00 95.81 163 THR A N 1
ATOM 1272 C CA . THR A 1 163 ? -4.830 -1.960 -17.204 1.00 95.81 163 THR A CA 1
ATOM 1273 C C . THR A 1 163 ? -3.471 -2.562 -17.598 1.00 95.81 163 THR A C 1
ATOM 1275 O O . THR A 1 163 ? -3.272 -3.748 -17.343 1.00 95.81 163 THR A O 1
ATOM 1278 N N . PRO A 1 164 ? -2.492 -1.811 -18.150 1.00 95.75 164 PRO A N 1
ATOM 1279 C CA . PRO A 1 164 ? -1.165 -2.372 -18.418 1.00 95.75 164 PRO A CA 1
ATOM 1280 C C . PRO A 1 164 ? -0.472 -2.887 -17.152 1.00 95.75 164 PRO A C 1
ATOM 1282 O O . PRO A 1 164 ? 0.039 -4.004 -17.135 1.00 95.75 164 PRO A O 1
ATOM 1285 N N . GLN A 1 165 ? -0.522 -2.112 -16.063 1.00 95.94 165 GLN A N 1
ATOM 1286 C CA . GLN A 1 165 ? 0.036 -2.533 -14.777 1.00 95.94 165 GLN A CA 1
ATOM 1287 C C . GLN A 1 165 ? -0.696 -3.760 -14.217 1.00 95.94 165 GLN A C 1
ATOM 1289 O O . GLN A 1 165 ? -0.067 -4.639 -13.637 1.00 95.94 165 GLN A O 1
ATOM 1294 N N . ARG A 1 166 ? -2.015 -3.852 -14.420 1.00 96.06 166 ARG A N 1
ATOM 1295 C CA . ARG A 1 166 ? -2.799 -5.035 -14.051 1.00 96.06 166 ARG A CA 1
ATOM 1296 C C . ARG A 1 166 ? -2.269 -6.294 -14.722 1.00 96.06 166 ARG A C 1
ATOM 1298 O O . ARG A 1 166 ? -2.065 -7.292 -14.043 1.00 96.06 166 ARG A O 1
ATOM 1305 N N . PHE A 1 167 ? -2.009 -6.251 -16.027 1.00 96.06 167 PHE A N 1
ATOM 1306 C CA . PHE A 1 167 ? -1.465 -7.410 -16.734 1.00 96.06 167 PHE A CA 1
ATOM 1307 C C . PHE A 1 167 ? -0.051 -7.774 -16.272 1.00 96.06 167 PHE A C 1
ATOM 1309 O O . PHE A 1 167 ? 0.234 -8.960 -16.117 1.00 96.06 167 PHE A O 1
ATOM 1316 N N . ALA A 1 168 ? 0.799 -6.783 -15.981 1.00 96.06 168 ALA A N 1
ATOM 1317 C CA . ALA A 1 168 ? 2.112 -7.033 -15.384 1.00 96.06 168 ALA A CA 1
ATOM 1318 C C . ALA A 1 168 ? 1.984 -7.765 -14.034 1.00 96.06 168 ALA A C 1
ATOM 1320 O O . ALA A 1 168 ? 2.567 -8.834 -13.855 1.00 96.06 168 ALA A O 1
ATOM 1321 N N . LEU A 1 169 ? 1.125 -7.263 -13.140 1.00 96.56 169 LEU A N 1
ATOM 1322 C CA . LEU A 1 169 ? 0.853 -7.883 -11.843 1.00 96.56 169 LEU A CA 1
ATOM 1323 C C . LEU A 1 169 ? 0.304 -9.312 -11.982 1.00 96.56 169 LEU A C 1
ATOM 1325 O O . LEU A 1 169 ? 0.687 -10.195 -11.220 1.00 96.56 169 LEU A O 1
ATOM 1329 N N . LEU A 1 170 ? -0.591 -9.571 -12.940 1.00 96.12 170 LEU A N 1
ATOM 1330 C CA . LEU A 1 170 ? -1.107 -10.924 -13.180 1.00 96.12 170 LEU A CA 1
ATOM 1331 C C . LEU A 1 170 ? 0.011 -11.888 -13.600 1.00 96.12 170 LEU A C 1
ATOM 1333 O O . LEU A 1 170 ? 0.048 -13.021 -13.117 1.00 96.12 170 LEU A O 1
ATOM 1337 N N . GLY A 1 171 ? 0.950 -11.437 -14.436 1.00 95.31 171 GLY A N 1
ATOM 1338 C CA . GLY A 1 171 ? 2.146 -12.208 -14.783 1.00 95.31 171 GLY A CA 1
ATOM 1339 C C . GLY A 1 171 ? 3.028 -12.506 -13.566 1.00 95.31 171 GLY A C 1
ATOM 1340 O O . GLY A 1 171 ? 3.458 -13.646 -13.367 1.00 95.31 171 GLY A O 1
ATOM 1341 N N . GLU A 1 172 ? 3.243 -11.512 -12.704 1.00 96.31 172 GLU A N 1
ATOM 1342 C CA . GLU A 1 172 ? 4.010 -11.662 -11.462 1.00 96.31 172 GLU A CA 1
ATOM 1343 C C . GLU A 1 172 ? 3.333 -12.622 -10.474 1.00 96.31 172 GLU A C 1
ATOM 1345 O O . GLU A 1 172 ? 3.986 -13.508 -9.922 1.00 96.31 172 GLU A O 1
ATOM 1350 N N . LEU A 1 173 ? 2.013 -12.511 -10.291 1.00 96.62 173 LEU A N 1
ATOM 1351 C CA . LEU A 1 173 ? 1.227 -13.419 -9.454 1.00 96.62 173 LEU A CA 1
ATOM 1352 C C . LEU A 1 173 ? 1.238 -14.849 -10.004 1.00 96.62 173 LEU A C 1
ATOM 1354 O O . LEU A 1 173 ? 1.371 -15.798 -9.227 1.00 96.62 173 LEU A O 1
ATOM 1358 N N . GLY A 1 174 ? 1.128 -15.018 -11.325 1.00 95.31 174 GLY A N 1
ATOM 1359 C CA . GLY A 1 174 ? 1.257 -16.319 -11.980 1.00 95.31 174 GLY A CA 1
ATOM 1360 C C . GLY A 1 174 ? 2.625 -16.947 -11.714 1.00 95.31 174 GLY A C 1
ATOM 1361 O O . GLY A 1 174 ? 2.707 -18.089 -11.264 1.00 95.31 174 GLY A O 1
ATOM 1362 N N . THR A 1 175 ? 3.694 -16.166 -11.881 1.00 95.06 175 THR A N 1
ATOM 1363 C CA . THR A 1 175 ? 5.079 -16.600 -11.628 1.00 95.06 175 THR A CA 1
ATOM 1364 C C . THR A 1 175 ? 5.324 -16.926 -10.151 1.00 95.06 175 THR A C 1
ATOM 1366 O O . THR A 1 175 ? 6.048 -17.864 -9.826 1.00 95.06 175 THR A O 1
ATOM 1369 N N . ALA A 1 176 ? 4.680 -16.199 -9.234 1.00 95.31 176 ALA A N 1
ATOM 1370 C CA . ALA A 1 176 ? 4.744 -16.451 -7.796 1.00 95.31 176 ALA A CA 1
ATOM 1371 C C . ALA A 1 176 ? 3.867 -17.635 -7.329 1.00 95.31 176 ALA A C 1
ATOM 1373 O O . ALA A 1 176 ? 3.813 -17.909 -6.128 1.00 95.31 176 ALA A O 1
ATOM 1374 N N . GLY A 1 177 ? 3.156 -18.319 -8.236 1.00 94.19 177 GLY A N 1
ATOM 1375 C CA . GLY A 1 177 ? 2.264 -19.440 -7.911 1.00 94.19 177 GLY A CA 1
ATOM 1376 C C . GLY A 1 177 ? 0.975 -19.027 -7.192 1.00 94.19 177 GLY A C 1
ATOM 1377 O O . GLY A 1 177 ? 0.318 -19.847 -6.551 1.00 94.19 177 GLY A O 1
ATOM 1378 N N . ARG A 1 178 ? 0.609 -17.743 -7.261 1.00 94.88 178 ARG A N 1
ATOM 1379 C CA . ARG A 1 178 ? -0.563 -17.184 -6.576 1.00 94.88 178 ARG A CA 1
ATOM 1380 C C . ARG A 1 178 ? -1.852 -17.340 -7.364 1.00 94.88 178 ARG A C 1
ATOM 1382 O O . ARG A 1 178 ? -2.911 -17.255 -6.749 1.00 94.88 178 ARG A O 1
ATOM 1389 N N . LEU A 1 179 ? -1.776 -17.577 -8.672 1.00 94.12 179 LEU A N 1
ATOM 1390 C CA . LEU A 1 179 ? -2.933 -17.874 -9.515 1.00 94.12 179 LEU A CA 1
ATOM 1391 C C . LEU A 1 179 ? -3.137 -19.392 -9.593 1.00 94.12 179 LEU A C 1
ATOM 1393 O O . LEU A 1 179 ? -2.230 -20.134 -9.959 1.00 94.12 179 LEU A O 1
ATOM 1397 N N . ASN A 1 180 ? -4.317 -19.861 -9.202 1.00 92.44 180 ASN A N 1
ATOM 1398 C CA . ASN A 1 180 ? -4.678 -21.271 -9.121 1.00 92.44 180 ASN A CA 1
ATOM 1399 C C . ASN A 1 180 ? -6.197 -21.459 -9.297 1.00 92.44 180 ASN A C 1
ATOM 1401 O O . ASN A 1 180 ? -6.946 -20.509 -9.514 1.00 92.44 180 ASN A O 1
ATOM 1405 N N . ARG A 1 181 ? -6.678 -22.703 -9.178 1.00 94.19 181 ARG A N 1
ATOM 1406 C CA . ARG A 1 181 ? -8.098 -23.048 -9.382 1.00 94.19 181 ARG A CA 1
ATOM 1407 C C . ARG A 1 181 ? -9.088 -22.269 -8.504 1.00 94.19 181 ARG A C 1
ATOM 1409 O O . ARG A 1 181 ? -10.251 -22.169 -8.868 1.00 94.19 181 ARG A O 1
ATOM 1416 N N . HIS A 1 182 ? -8.659 -21.757 -7.351 1.00 92.06 182 HIS A N 1
ATOM 1417 C CA . HIS A 1 182 ? -9.523 -21.043 -6.408 1.00 92.06 182 HIS A CA 1
ATOM 1418 C C . HIS A 1 182 ? -9.686 -19.556 -6.745 1.00 92.06 182 HIS A C 1
ATOM 1420 O O . HIS A 1 182 ? -10.584 -18.915 -6.213 1.00 92.06 182 HIS A O 1
ATOM 1426 N N . ASN A 1 183 ? -8.834 -19.005 -7.612 1.00 89.88 183 ASN A N 1
ATOM 1427 C CA . ASN A 1 183 ? -8.876 -17.604 -8.031 1.00 89.88 183 ASN A CA 1
ATOM 1428 C C . ASN A 1 183 ? -8.674 -17.450 -9.547 1.00 89.88 183 ASN A C 1
ATOM 1430 O O . ASN A 1 183 ? -8.153 -16.442 -10.024 1.00 89.88 183 ASN A O 1
ATOM 1434 N N . VAL A 1 184 ? -9.108 -18.456 -10.311 1.00 89.06 184 VAL A N 1
ATOM 1435 C CA . VAL A 1 184 ? -9.218 -18.355 -11.766 1.00 89.06 184 VAL A CA 1
ATOM 1436 C C . VAL A 1 184 ? -10.127 -17.176 -12.129 1.00 89.06 184 VAL A C 1
ATOM 1438 O O . VAL A 1 184 ? -11.168 -16.976 -11.507 1.00 89.06 184 VAL A O 1
ATOM 1441 N N . GLY A 1 185 ? -9.714 -16.373 -13.111 1.00 85.81 185 GLY A N 1
ATOM 1442 C CA . GLY A 1 185 ? -10.433 -15.154 -13.490 1.00 85.81 185 GLY A CA 1
ATOM 1443 C C . GLY A 1 185 ? -10.266 -13.984 -12.514 1.00 85.81 185 GLY A C 1
ATOM 1444 O O . GLY A 1 185 ? -11.053 -13.046 -12.581 1.00 85.81 185 GLY A O 1
ATOM 1445 N N . TYR A 1 186 ? -9.277 -14.024 -11.610 1.00 84.94 186 TYR A N 1
ATOM 1446 C CA . TYR A 1 186 ? -8.897 -12.848 -10.826 1.00 84.94 186 TYR A CA 1
ATOM 1447 C C . TYR A 1 186 ? -8.471 -11.708 -11.763 1.00 84.94 186 TYR A C 1
ATOM 1449 O O . TYR A 1 186 ? -7.523 -11.870 -12.533 1.00 84.94 186 TYR A O 1
ATOM 1457 N N . ASP A 1 187 ? -9.178 -10.581 -11.673 1.00 72.00 187 ASP A N 1
ATOM 1458 C CA . ASP A 1 187 ? -8.992 -9.360 -12.468 1.00 72.00 187 ASP A CA 1
ATOM 1459 C C . ASP A 1 187 ? -9.197 -8.093 -11.613 1.00 72.00 187 ASP A C 1
ATOM 1461 O O . ASP A 1 187 ? -9.810 -8.190 -10.515 1.00 72.00 187 ASP A O 1
#

Radius of gyration: 16.81 Å; chains: 1; bounding box: 43×46×38 Å